Protein AF-A0A1I8GEU4-F1 (afdb_monomer)

Secondary structure (DSSP, 8-state):
---HHHHHHHHHHHHHHHTTSS-TT--TTS-EEEEEEETTEEEEEEEPPGGGTTS-TT--PPPTT--------------------SS-----------------------------------TT-PPP-TT--THHHHHHHHHHHHHHHHHTTSPPSSS---SSPPPPPHHHHHHHHHHHHHHTTT--HHHHHHHHHHHHHH-TT--SEE-HHHHHHHHHHTT----HHHHHHHHHHTB-SSSTT-EEHHHHHHHHHHHHHHHHHHHHHHHHHHHHHHHHHHHHTTS----------

Radius of gyration: 31.84 Å; Cα contacts (8 Å, |Δi|>4): 174; chains: 1; bounding box: 92×86×87 Å

Solvent-accessible surface area (backbone atoms only — not comparable to full-atom values): 19737 Å² total; per-residue (Å²): 143,89,70,81,66,62,60,58,56,54,49,56,54,50,57,55,57,59,66,52,76,83,32,99,81,57,57,101,81,54,74,49,70,42,81,42,74,59,95,89,40,85,42,79,42,79,44,79,61,71,89,64,72,73,65,74,92,82,67,97,67,84,62,96,81,63,96,77,85,92,74,90,78,91,80,84,88,86,91,78,88,79,95,82,83,88,87,82,84,88,82,86,89,75,89,81,87,82,85,88,80,92,80,90,80,90,79,90,84,88,79,88,80,91,79,89,91,81,76,82,87,62,97,75,67,76,75,73,74,90,78,76,67,76,71,64,62,57,58,56,54,53,51,51,54,52,51,52,57,56,55,69,73,51,61,75,94,72,90,56,70,50,82,59,49,49,86,69,52,75,68,56,46,51,52,52,33,52,51,50,27,66,66,44,70,84,63,59,74,67,48,57,53,52,37,49,51,58,51,49,74,69,27,89,81,65,78,49,57,40,49,60,65,58,55,52,49,38,30,55,76,60,71,48,76,62,61,66,69,57,50,50,51,54,45,23,46,37,32,36,90,88,51,62,69,23,22,30,52,61,59,47,52,49,50,54,52,51,26,59,51,56,56,61,57,53,53,55,51,55,50,49,54,52,52,53,52,53,53,51,51,59,66,69,68,69,84,79,81,81,83,90,80,87,87,82,136

InterPro domains:
  IPR040774 Protein of unknown function DUF5580 [PTHR34830] (22-258)
  IPR048316 DUF5580, N-terminal domain [PF17743] (175-257)

Mean predicted aligned error: 19.92 Å

Foldseek 3Di:
DDDPPPVVVVVVVVVLVVQCVPDVPDDPPDFDWDWDQDPNDTDTDGDDDVVPVPPDPPDPDDDPPPPDDPDDDDDDDDDDDDPDDDPPPDDDDDDDDDDDDDDDDDDDDDDDDDDDDDDDPPVDPPDDPPPCPVVVVVVVVVLVVLLVVLLVVFDDPPLFADQAADDDDPVSLVSLLLLLCVLCVPPDLVLLVQLVVQVCVVVPPSPLKDRLVSSVVSCVVSVNDDDPSSSRSLQSNAADPVDPPIGNSVVSSVSSVVSNVPVVVVVVVVVVVVVVVVVVCVVVVPPPDDDPDDDDD

Structure (mmCIF, N/CA/C/O backbone):
data_AF-A0A1I8GEU4-F1
#
_entry.id   AF-A0A1I8GEU4-F1
#
loop_
_atom_site.group_PDB
_atom_site.id
_atom_site.type_symbol
_atom_site.label_atom_id
_atom_site.label_alt_id
_atom_site.label_comp_id
_atom_site.label_asym_id
_atom_site.label_entity_id
_atom_site.label_seq_id
_atom_site.pdbx_PDB_ins_code
_atom_site.Cartn_x
_atom_site.Cartn_y
_atom_site.Cartn_z
_atom_site.occupancy
_atom_site.B_iso_or_equiv
_atom_site.auth_seq_id
_atom_site.auth_comp_id
_atom_site.auth_asym_id
_atom_site.auth_atom_id
_atom_site.pdbx_PDB_model_num
ATOM 1 N N . MET A 1 1 ? 50.873 -30.904 28.179 1.00 49.78 1 MET A N 1
ATOM 2 C CA . MET A 1 1 ? 49.617 -31.513 27.690 1.00 49.78 1 MET A CA 1
ATOM 3 C C . MET A 1 1 ? 48.432 -30.736 28.259 1.00 49.78 1 MET A C 1
ATOM 5 O O . MET A 1 1 ? 47.940 -31.146 29.290 1.00 49.78 1 MET A O 1
ATOM 9 N N . THR A 1 2 ? 47.997 -29.632 27.641 1.00 54.62 2 THR A N 1
ATOM 10 C CA . THR A 1 2 ? 46.692 -28.969 27.897 1.00 54.62 2 THR A CA 1
ATOM 11 C C . THR A 1 2 ? 46.531 -27.804 26.913 1.00 54.62 2 THR A C 1
ATOM 13 O O . THR A 1 2 ? 46.752 -26.664 27.287 1.00 54.62 2 THR A O 1
ATOM 16 N N . ASP A 1 3 ? 46.195 -28.069 25.648 1.00 52.84 3 ASP A N 1
ATOM 17 C CA . ASP A 1 3 ? 45.830 -26.982 24.708 1.00 52.84 3 ASP A CA 1
ATOM 18 C C . ASP A 1 3 ? 44.796 -27.381 23.640 1.00 52.84 3 ASP A C 1
ATOM 20 O O . ASP A 1 3 ? 44.435 -26.594 22.769 1.00 52.84 3 ASP A O 1
ATOM 24 N N . ALA A 1 4 ? 44.226 -28.585 23.730 1.00 51.25 4 ALA A N 1
ATOM 25 C CA . ALA A 1 4 ? 43.216 -29.042 22.775 1.00 51.25 4 ALA A CA 1
ATOM 26 C C . ALA A 1 4 ? 41.808 -28.451 23.025 1.00 51.25 4 ALA A C 1
ATOM 28 O O . ALA A 1 4 ? 40.945 -28.552 22.160 1.00 51.25 4 ALA A O 1
ATOM 29 N N . GLY A 1 5 ? 41.555 -27.830 24.187 1.00 50.69 5 GLY A N 1
ATOM 30 C CA . GLY A 1 5 ? 40.222 -27.333 24.569 1.00 50.69 5 GLY A CA 1
ATOM 31 C C . GLY A 1 5 ? 39.928 -25.867 24.220 1.00 50.69 5 GLY A C 1
ATOM 32 O O . GLY A 1 5 ? 38.762 -25.472 24.158 1.00 50.69 5 GLY A O 1
ATOM 33 N N . SER A 1 6 ? 40.952 -25.035 23.992 1.00 49.88 6 SER A N 1
ATOM 34 C CA . SER A 1 6 ? 40.757 -23.590 23.767 1.00 49.88 6 SER A CA 1
ATOM 35 C C . SER A 1 6 ? 40.317 -23.273 22.329 1.00 49.88 6 SER A C 1
ATOM 37 O O . SER A 1 6 ? 39.502 -22.372 22.105 1.00 49.88 6 SER A O 1
ATOM 39 N N . LEU A 1 7 ? 40.786 -24.069 21.363 1.00 52.19 7 LEU A N 1
ATOM 40 C CA . LEU A 1 7 ? 40.464 -23.950 19.939 1.00 52.19 7 LEU A CA 1
ATOM 41 C C . LEU A 1 7 ? 39.002 -24.298 19.640 1.00 52.19 7 LEU A C 1
ATOM 43 O O . LEU A 1 7 ? 38.332 -23.565 18.913 1.00 52.19 7 LEU A O 1
ATOM 47 N N . THR A 1 8 ? 38.469 -25.351 20.259 1.00 57.44 8 THR A N 1
ATOM 48 C CA . THR A 1 8 ? 37.064 -25.761 20.110 1.00 57.44 8 THR A CA 1
ATOM 49 C C . THR A 1 8 ? 36.124 -24.687 20.647 1.00 57.44 8 THR A C 1
ATOM 51 O O . THR A 1 8 ? 35.147 -24.331 19.994 1.00 57.44 8 THR A O 1
ATOM 54 N N . ARG A 1 9 ? 36.455 -24.077 21.792 1.00 53.59 9 ARG A N 1
ATOM 55 C CA . ARG A 1 9 ? 35.618 -23.032 22.396 1.00 53.59 9 ARG A CA 1
ATOM 56 C C . ARG A 1 9 ? 35.552 -21.760 21.546 1.00 53.59 9 ARG A C 1
ATOM 58 O O . ARG A 1 9 ? 34.478 -21.180 21.420 1.00 53.59 9 ARG A O 1
ATOM 65 N N . ARG A 1 10 ? 36.668 -21.337 20.937 1.00 54.59 10 ARG A N 1
ATOM 66 C CA . ARG A 1 10 ? 36.684 -20.167 20.035 1.00 54.59 10 ARG A CA 1
ATOM 67 C C . ARG A 1 10 ? 35.896 -20.413 18.749 1.00 54.59 10 ARG A C 1
ATOM 69 O O . ARG A 1 10 ? 35.180 -19.515 18.317 1.00 54.59 10 ARG A O 1
ATOM 76 N N . LYS A 1 11 ? 35.971 -21.625 18.192 1.00 55.72 11 LYS A N 1
ATOM 77 C CA . LYS A 1 11 ? 35.228 -22.000 16.981 1.00 55.72 11 LYS A CA 1
ATOM 78 C C . LYS A 1 11 ? 33.712 -22.002 17.216 1.00 55.72 11 LYS A C 1
ATOM 80 O O . LYS A 1 11 ? 32.983 -21.376 16.463 1.00 55.72 11 LYS A O 1
ATOM 85 N N . HIS A 1 12 ? 33.259 -22.553 18.346 1.00 53.44 12 HIS A N 1
ATOM 86 C CA . HIS A 1 12 ? 31.843 -22.516 18.739 1.00 53.44 12 HIS A CA 1
ATOM 87 C C . HIS A 1 12 ? 31.291 -21.089 18.932 1.00 53.44 12 HIS A C 1
ATOM 89 O O . HIS A 1 12 ? 30.123 -20.844 18.644 1.00 53.44 12 HIS A O 1
ATOM 95 N N . ILE A 1 13 ? 32.109 -20.141 19.408 1.00 55.56 13 ILE A N 1
ATOM 96 C CA . ILE A 1 13 ? 31.699 -18.732 19.555 1.00 55.56 13 ILE A CA 1
ATOM 97 C C . ILE A 1 13 ? 31.610 -18.037 18.185 1.00 55.56 13 ILE A C 1
ATOM 99 O O . ILE A 1 13 ? 30.711 -17.226 17.970 1.00 55.56 13 ILE A O 1
ATOM 103 N N . GLN A 1 14 ? 32.511 -18.357 17.251 1.00 57.62 14 GLN A N 1
ATOM 104 C CA . GLN A 1 14 ? 32.451 -17.833 15.883 1.00 57.62 14 GLN A CA 1
ATOM 105 C C . GLN A 1 14 ? 31.247 -18.379 15.107 1.00 57.62 14 GLN A C 1
ATOM 107 O O . GLN A 1 14 ? 30.528 -17.588 14.500 1.00 57.62 14 GLN A O 1
ATOM 112 N N . ASP A 1 15 ? 30.975 -19.683 15.195 1.00 55.66 15 ASP A N 1
ATOM 113 C CA . ASP A 1 15 ? 29.842 -20.314 14.504 1.00 55.66 15 ASP A CA 1
ATOM 114 C C . ASP A 1 15 ? 28.491 -19.816 15.048 1.00 55.66 15 ASP A C 1
ATOM 116 O O . ASP A 1 15 ? 27.562 -19.569 14.279 1.00 55.66 15 ASP A O 1
ATOM 120 N N . ALA A 1 16 ? 28.392 -19.566 16.360 1.00 55.91 16 ALA A N 1
ATOM 121 C CA . ALA A 1 16 ? 27.206 -18.949 16.955 1.00 55.91 16 ALA A CA 1
ATOM 122 C C . ALA A 1 16 ? 26.973 -17.519 16.432 1.00 55.91 16 ALA A C 1
ATOM 124 O O . ALA A 1 16 ? 25.841 -17.160 16.124 1.00 55.91 16 ALA A O 1
ATOM 125 N N . ASN A 1 17 ? 28.032 -16.719 16.267 1.00 53.00 17 ASN A N 1
ATOM 126 C CA . ASN A 1 17 ? 27.925 -15.348 15.753 1.00 53.00 17 ASN A CA 1
ATOM 127 C C . ASN A 1 17 ? 27.614 -15.274 14.248 1.00 53.00 17 ASN A C 1
ATOM 129 O O . ASN A 1 17 ? 26.991 -14.307 13.809 1.00 53.00 17 ASN A O 1
ATOM 133 N N . LEU A 1 18 ? 28.009 -16.276 13.455 1.00 51.78 18 LEU A N 1
ATOM 134 C CA . LEU A 1 18 ? 27.658 -16.373 12.031 1.00 51.78 18 LEU A CA 1
ATOM 135 C C . LEU A 1 18 ? 26.159 -16.649 11.827 1.00 51.78 18 LEU A C 1
ATOM 137 O O . LEU A 1 18 ? 25.540 -16.030 10.967 1.00 51.78 18 LEU A O 1
ATOM 141 N N . LEU A 1 19 ? 25.554 -17.473 12.686 1.00 51.88 19 LEU A N 1
ATOM 142 C CA . LEU A 1 19 ? 24.116 -17.779 12.678 1.00 51.88 19 LEU A CA 1
ATOM 143 C C . LEU A 1 19 ? 23.207 -16.595 13.072 1.00 51.88 19 LEU A C 1
ATOM 145 O O . LEU A 1 19 ? 21.999 -16.656 12.849 1.00 51.88 19 LEU A O 1
ATOM 149 N N . HIS A 1 20 ? 23.763 -15.521 13.643 1.00 51.16 20 HIS A N 1
ATOM 150 C CA . HIS A 1 20 ? 23.015 -14.320 14.035 1.00 51.16 20 HIS A CA 1
ATOM 151 C C . HIS A 1 20 ? 22.884 -13.271 12.922 1.00 51.16 20 HIS A C 1
ATOM 153 O O . HIS A 1 20 ? 22.058 -12.370 13.047 1.00 51.16 20 HIS A O 1
ATOM 159 N N . LYS A 1 21 ? 23.659 -13.363 11.831 1.00 51.22 21 LYS A N 1
ATOM 160 C CA . LYS A 1 21 ? 23.576 -12.384 10.732 1.00 51.22 21 LYS A CA 1
ATOM 161 C C . LYS A 1 21 ? 22.347 -12.559 9.837 1.00 51.22 21 LYS A C 1
ATOM 163 O O . LYS A 1 21 ? 21.931 -11.586 9.222 1.00 51.22 21 LYS A O 1
ATOM 168 N N . GLU A 1 22 ? 21.769 -13.758 9.780 1.00 50.97 22 GLU A N 1
ATOM 169 C CA . GLU A 1 22 ? 20.671 -14.084 8.853 1.00 50.97 22 GLU A CA 1
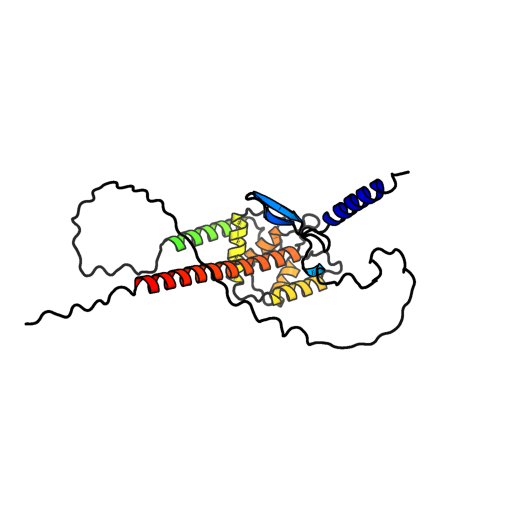ATOM 170 C C . GLU A 1 22 ? 19.287 -14.168 9.519 1.00 50.97 22 GLU A C 1
ATOM 172 O O . GLU A 1 22 ? 18.286 -14.276 8.819 1.00 50.97 22 GLU A O 1
ATOM 177 N N . SER A 1 23 ? 19.192 -14.074 10.852 1.00 51.72 23 SER A N 1
ATOM 178 C CA . SER A 1 23 ? 17.899 -14.044 11.551 1.00 51.72 23 SER A CA 1
ATOM 179 C C . SER A 1 23 ? 17.784 -12.820 12.465 1.00 51.72 23 SER A C 1
ATOM 181 O O . SER A 1 23 ? 18.314 -12.845 13.582 1.00 51.72 23 SER A O 1
ATOM 183 N N . PRO A 1 24 ? 17.058 -11.763 12.053 1.00 57.38 24 PRO A N 1
ATOM 184 C CA . PRO A 1 24 ? 16.840 -10.578 12.886 1.00 57.38 24 PRO A CA 1
ATOM 185 C C . PRO A 1 24 ? 16.015 -10.864 14.153 1.00 57.38 24 PRO A C 1
ATOM 187 O O . PRO A 1 24 ? 15.999 -10.041 15.065 1.00 57.38 24 PRO A O 1
ATOM 190 N N . TYR A 1 25 ? 15.371 -12.033 14.244 1.00 54.72 25 TYR A N 1
ATOM 191 C CA . TYR A 1 25 ? 14.527 -12.432 15.377 1.00 54.72 25 TYR A CA 1
ATOM 192 C C . TYR A 1 25 ? 15.117 -13.568 16.222 1.00 54.72 25 TYR A C 1
ATOM 194 O O . TYR A 1 25 ? 14.434 -14.133 17.075 1.00 54.72 25 TYR A O 1
ATOM 202 N N . GLY A 1 26 ? 16.396 -13.896 16.019 1.00 56.94 26 GLY A N 1
ATOM 203 C CA . GLY A 1 26 ? 17.021 -15.044 16.664 1.00 56.94 26 GLY A CA 1
ATOM 204 C C . GLY A 1 26 ? 16.590 -16.370 16.032 1.00 56.94 26 GLY A C 1
ATOM 205 O O . GLY A 1 26 ? 15.671 -16.463 15.223 1.00 56.94 26 GLY A O 1
ATOM 206 N N . ASN A 1 27 ? 17.325 -17.422 16.343 1.00 63.47 27 ASN A N 1
ATOM 207 C CA . ASN A 1 27 ? 17.045 -18.794 15.935 1.00 63.47 27 ASN A CA 1
ATOM 208 C C . ASN A 1 27 ? 16.722 -19.646 17.172 1.00 63.47 27 ASN A C 1
ATOM 210 O O . ASN A 1 27 ? 16.842 -19.178 18.303 1.00 63.47 27 ASN A O 1
ATOM 214 N N . PHE A 1 28 ? 16.382 -20.922 16.972 1.00 57.00 28 PHE A N 1
ATOM 215 C CA . PHE A 1 28 ? 16.105 -21.886 18.052 1.00 57.00 28 PHE A CA 1
ATOM 216 C C . PHE A 1 28 ? 17.231 -22.035 19.097 1.00 57.00 28 PHE A C 1
ATOM 218 O O . PHE A 1 28 ? 17.007 -22.607 20.159 1.00 57.00 28 PHE A O 1
ATOM 225 N N . TYR A 1 29 ? 18.432 -21.524 18.810 1.00 60.44 29 TYR A N 1
ATOM 226 C CA . TYR A 1 29 ? 19.606 -21.579 19.683 1.00 60.44 29 TYR A CA 1
ATOM 227 C C . TYR A 1 29 ? 19.957 -20.225 20.315 1.00 60.44 29 TYR A C 1
ATOM 229 O O . TYR A 1 29 ? 20.934 -20.125 21.063 1.00 60.44 29 TYR A O 1
ATOM 237 N N . SER A 1 30 ? 19.180 -19.180 20.022 1.00 61.41 30 SER A N 1
ATOM 238 C CA . SER A 1 30 ? 19.410 -17.845 20.555 1.00 61.41 30 SER A CA 1
ATOM 239 C C . SER A 1 30 ? 19.045 -17.819 22.040 1.00 61.41 30 SER A C 1
ATOM 241 O O . SER A 1 30 ? 17.924 -18.173 22.406 1.00 61.41 30 SER A O 1
ATOM 243 N N . PRO A 1 31 ? 19.981 -17.443 22.927 1.00 67.75 31 PRO A N 1
ATOM 244 C CA . PRO A 1 31 ? 19.705 -17.420 24.352 1.00 67.75 31 PRO A CA 1
ATOM 245 C C . PRO A 1 31 ? 18.618 -16.400 24.679 1.00 67.75 31 PRO A C 1
ATOM 247 O O . PRO A 1 31 ? 18.727 -15.232 24.311 1.00 67.75 31 PRO A O 1
ATOM 250 N N . VAL A 1 32 ? 17.602 -16.828 25.427 1.00 73.31 32 VAL A N 1
ATOM 251 C CA . VAL A 1 32 ? 16.575 -15.920 25.936 1.00 73.31 32 VAL A CA 1
ATOM 252 C C . VAL A 1 32 ? 17.187 -15.123 27.088 1.00 73.31 32 VAL A C 1
ATOM 254 O O . VAL A 1 32 ? 17.475 -15.656 28.162 1.00 73.31 32 VAL A O 1
ATOM 257 N N . ILE A 1 33 ? 17.434 -13.837 26.852 1.00 78.50 33 ILE A N 1
ATOM 258 C CA . ILE A 1 33 ? 17.931 -12.914 27.871 1.00 78.50 33 ILE A CA 1
ATOM 259 C C . ILE A 1 33 ? 16.717 -12.272 28.539 1.00 78.50 33 ILE A C 1
ATOM 261 O O . ILE A 1 33 ? 15.946 -11.579 27.878 1.00 78.50 33 ILE A O 1
ATOM 265 N N . ARG A 1 34 ? 16.542 -12.490 29.847 1.00 79.19 34 ARG A N 1
ATOM 266 C CA . ARG A 1 34 ? 15.471 -11.846 30.620 1.00 79.19 34 ARG A CA 1
ATOM 267 C C . ARG A 1 34 ? 16.046 -10.948 31.715 1.00 79.19 34 ARG A C 1
ATOM 269 O O . ARG A 1 34 ? 16.997 -11.351 32.391 1.00 79.19 34 ARG A O 1
ATOM 276 N N . PRO A 1 35 ? 15.489 -9.744 31.919 1.00 86.44 35 PRO A N 1
ATOM 277 C CA . PRO A 1 35 ? 15.861 -8.915 33.053 1.00 86.44 35 PRO A CA 1
ATOM 278 C C . PRO A 1 35 ? 15.344 -9.552 34.352 1.00 86.44 35 PRO A C 1
ATOM 280 O O . PRO A 1 35 ? 14.180 -9.938 34.453 1.00 86.44 35 PRO A O 1
ATOM 283 N N . LYS A 1 36 ? 16.215 -9.671 35.356 1.00 87.62 36 LYS A N 1
ATOM 284 C CA . LYS A 1 36 ? 15.895 -10.155 36.704 1.00 87.62 36 LYS A CA 1
ATOM 285 C C . LYS A 1 36 ? 16.533 -9.258 37.754 1.00 87.62 36 LYS A C 1
ATOM 287 O O . LYS A 1 36 ? 17.616 -8.720 37.545 1.00 87.62 36 LYS A O 1
ATOM 292 N N . ILE A 1 37 ? 15.877 -9.122 38.902 1.00 88.19 37 ILE A N 1
ATOM 293 C CA . ILE A 1 37 ? 16.438 -8.409 40.050 1.00 88.19 37 ILE A CA 1
ATOM 294 C C . ILE A 1 37 ? 17.169 -9.424 40.925 1.00 88.19 37 ILE A C 1
ATOM 296 O O . ILE A 1 37 ? 16.552 -10.344 41.458 1.00 88.19 37 ILE A O 1
ATOM 300 N N . VAL A 1 38 ? 18.482 -9.262 41.077 1.00 85.00 38 VAL A N 1
ATOM 301 C CA . VAL A 1 38 ? 19.303 -10.092 41.969 1.00 85.00 38 VAL A CA 1
ATOM 302 C C . VAL A 1 38 ? 20.027 -9.165 42.934 1.00 85.00 38 VAL A C 1
ATOM 304 O O . VAL A 1 38 ? 20.745 -8.261 42.515 1.00 85.00 38 VAL A O 1
ATOM 307 N N . GLY A 1 39 ? 19.781 -9.342 44.235 1.00 86.62 39 GLY A N 1
ATOM 308 C CA . GLY A 1 39 ? 20.357 -8.482 45.276 1.00 86.62 39 GLY A CA 1
ATOM 309 C C . GLY A 1 39 ? 19.964 -7.002 45.156 1.00 86.62 39 GLY A C 1
ATOM 310 O O . GLY A 1 39 ? 20.778 -6.133 45.447 1.00 86.62 39 GLY A O 1
ATOM 311 N N . GLY A 1 40 ? 18.753 -6.702 44.669 1.00 88.31 40 GLY A N 1
ATOM 312 C CA . GLY A 1 40 ? 18.256 -5.326 44.517 1.00 88.31 40 GLY A CA 1
ATOM 313 C C . GLY A 1 40 ? 18.755 -4.577 43.274 1.00 88.31 40 GLY A C 1
ATOM 314 O O . GLY A 1 40 ? 18.435 -3.405 43.109 1.00 88.31 40 GLY A O 1
ATOM 315 N N . ARG A 1 41 ? 19.509 -5.228 42.376 1.00 68.25 41 ARG A N 1
ATOM 316 C CA . ARG A 1 41 ? 19.945 -4.644 41.096 1.00 68.25 41 ARG A CA 1
ATOM 317 C C . ARG A 1 41 ? 19.345 -5.394 39.911 1.00 68.25 41 ARG A C 1
ATOM 319 O O . ARG A 1 41 ? 19.277 -6.622 39.926 1.00 68.25 41 ARG A O 1
ATOM 326 N N . LEU A 1 42 ? 18.936 -4.648 38.884 1.00 83.12 42 LEU A N 1
ATOM 327 C CA . LEU A 1 42 ? 18.460 -5.203 37.618 1.00 83.12 42 LEU A CA 1
ATOM 328 C C . LEU A 1 42 ? 19.651 -5.742 36.817 1.00 83.12 42 LEU A C 1
ATOM 330 O O . LEU A 1 42 ? 20.543 -4.986 36.437 1.00 83.12 42 LEU A O 1
ATOM 334 N N . ILE A 1 43 ? 19.662 -7.044 36.554 1.00 84.62 43 ILE A N 1
ATOM 335 C CA . ILE A 1 43 ? 20.669 -7.711 35.731 1.00 84.62 43 ILE A CA 1
ATOM 336 C C . ILE A 1 43 ? 19.999 -8.547 34.641 1.00 84.62 43 ILE A C 1
ATOM 338 O O . ILE A 1 43 ? 18.941 -9.140 34.840 1.00 84.62 43 ILE A O 1
ATOM 342 N N . HIS A 1 44 ? 20.624 -8.600 33.470 1.00 84.19 44 HIS A N 1
ATOM 343 C CA . HIS A 1 44 ? 20.164 -9.420 32.355 1.00 84.19 44 HIS A CA 1
ATOM 344 C C . HIS A 1 44 ? 20.731 -10.832 32.511 1.00 84.19 44 HIS A C 1
ATOM 346 O O . HIS A 1 44 ? 21.941 -11.032 32.414 1.00 84.19 44 HIS A O 1
ATOM 352 N N . VAL A 1 45 ? 19.865 -11.806 32.790 1.00 83.19 45 VAL A N 1
ATOM 353 C CA . VAL A 1 45 ? 20.262 -13.200 33.016 1.00 83.19 45 VAL A CA 1
ATOM 354 C C . VAL A 1 45 ? 19.906 -14.022 31.784 1.00 83.19 45 VAL A C 1
ATOM 356 O O . VAL A 1 45 ? 18.796 -13.934 31.257 1.00 83.19 45 VAL A O 1
ATOM 359 N N . ARG A 1 46 ? 20.863 -14.830 31.322 1.00 80.81 46 ARG A N 1
ATOM 360 C CA . ARG A 1 46 ? 20.636 -15.842 30.289 1.00 80.81 46 ARG A CA 1
ATOM 361 C C . ARG A 1 46 ? 19.839 -16.985 30.909 1.00 80.81 46 ARG A C 1
ATOM 363 O O . ARG A 1 46 ? 20.377 -17.716 31.738 1.00 80.81 46 ARG A O 1
ATOM 370 N N . GLU A 1 47 ? 18.579 -17.129 30.520 1.00 78.12 47 GLU A N 1
ATOM 371 C CA . GLU A 1 47 ? 17.765 -18.276 30.914 1.00 78.12 47 GLU A CA 1
ATOM 372 C C . GLU A 1 47 ? 17.819 -19.361 29.840 1.00 78.12 47 GLU A C 1
ATOM 374 O O . GLU A 1 47 ? 17.869 -19.084 28.641 1.00 78.12 47 GLU A O 1
ATOM 379 N N . GLU A 1 48 ? 17.822 -20.616 30.283 1.00 69.38 48 GLU A N 1
ATOM 380 C CA . GLU A 1 48 ? 17.526 -21.742 29.405 1.00 69.38 48 GLU A CA 1
ATOM 381 C C . GLU A 1 48 ? 16.031 -21.710 29.090 1.00 69.38 48 GLU A C 1
ATOM 383 O O . GLU A 1 48 ? 15.204 -21.584 29.998 1.00 69.38 48 GLU A O 1
ATOM 388 N N . ASP A 1 49 ? 15.687 -21.793 27.808 1.00 64.31 49 ASP A N 1
ATOM 389 C CA . ASP A 1 49 ? 14.299 -21.748 27.372 1.00 64.31 49 ASP A CA 1
ATOM 390 C C . ASP A 1 49 ? 13.527 -22.936 27.994 1.00 64.31 49 ASP A C 1
ATOM 392 O O . ASP A 1 49 ? 13.934 -24.096 27.837 1.00 64.31 49 ASP A O 1
ATOM 396 N N . PRO A 1 50 ? 12.442 -22.678 28.754 1.00 64.19 50 PRO A N 1
ATOM 397 C CA . PRO A 1 50 ? 11.685 -23.716 29.449 1.00 64.19 50 PRO A CA 1
ATOM 398 C C . PRO A 1 50 ? 11.126 -24.792 28.512 1.00 64.19 50 PRO A C 1
ATOM 400 O O . PRO A 1 50 ? 10.870 -25.900 28.985 1.00 64.19 50 PRO A O 1
ATOM 403 N N . ALA A 1 51 ? 11.001 -24.516 27.207 1.00 61.41 51 ALA A N 1
ATOM 404 C CA . ALA A 1 51 ? 10.635 -25.513 26.201 1.00 61.41 51 ALA A CA 1
ATOM 405 C C . ALA A 1 51 ? 11.589 -26.727 26.168 1.00 61.41 51 ALA A C 1
ATOM 407 O O . ALA A 1 51 ? 11.174 -27.825 25.802 1.00 61.41 51 ALA A O 1
ATOM 408 N N . TYR A 1 52 ? 12.839 -26.565 26.618 1.00 58.50 52 TYR A N 1
ATOM 409 C CA . TYR A 1 52 ? 13.847 -27.631 26.646 1.00 58.50 52 TYR A CA 1
ATOM 410 C C . TYR A 1 52 ? 14.065 -28.242 28.036 1.00 58.50 52 TYR A C 1
ATOM 412 O O . TYR A 1 52 ? 14.800 -29.221 28.170 1.00 58.50 52 TYR A O 1
ATOM 420 N N . ARG A 1 53 ? 13.407 -27.732 29.088 1.00 55.25 53 ARG A N 1
ATOM 421 C CA . ARG A 1 53 ? 13.524 -28.308 30.442 1.00 55.25 53 ARG A CA 1
ATOM 422 C C . ARG A 1 53 ? 12.778 -29.633 30.612 1.00 55.25 53 ARG A C 1
ATOM 424 O O . ARG A 1 53 ? 13.007 -30.324 31.601 1.00 55.25 53 ARG A O 1
ATOM 431 N N . THR A 1 54 ? 11.906 -30.005 29.676 1.00 48.78 54 THR A N 1
ATOM 432 C CA . THR A 1 54 ? 11.073 -31.212 29.789 1.00 48.78 54 THR A CA 1
ATOM 433 C C . THR A 1 54 ? 11.659 -32.470 29.151 1.00 48.78 54 THR A C 1
ATOM 435 O O . THR A 1 54 ? 11.073 -33.538 29.326 1.00 48.78 54 THR A O 1
ATOM 438 N N . SER A 1 55 ? 12.818 -32.429 28.480 1.00 46.44 55 SER A N 1
ATOM 439 C CA . SER A 1 55 ? 13.486 -33.682 28.105 1.00 46.44 55 SER A CA 1
ATOM 440 C C . SER A 1 55 ? 14.261 -34.226 29.307 1.00 46.44 55 SER A C 1
ATOM 442 O O . SER A 1 55 ? 15.360 -33.759 29.617 1.00 46.44 55 SER A O 1
ATOM 444 N N . ARG A 1 56 ? 13.675 -35.207 30.006 1.00 43.28 56 ARG A N 1
ATOM 445 C CA . ARG A 1 56 ? 14.386 -36.047 30.982 1.00 43.28 56 ARG A CA 1
ATOM 446 C C . ARG A 1 56 ? 15.731 -36.479 30.385 1.00 43.28 56 ARG A C 1
ATOM 448 O O . ARG A 1 56 ? 15.762 -37.063 29.306 1.00 43.28 56 ARG A O 1
ATOM 455 N N . ARG A 1 57 ? 16.819 -36.189 31.100 1.00 48.09 57 ARG A N 1
ATOM 456 C CA . ARG A 1 57 ? 18.227 -36.382 30.705 1.00 48.09 57 ARG A CA 1
ATOM 457 C C . ARG A 1 57 ? 18.678 -37.843 30.519 1.00 48.09 57 ARG A C 1
ATOM 459 O O . ARG A 1 57 ? 19.870 -38.069 30.358 1.00 48.09 57 ARG A O 1
ATOM 466 N N . ASP A 1 58 ? 17.766 -38.810 30.466 1.00 48.06 58 ASP A N 1
ATOM 467 C CA . ASP A 1 58 ? 18.113 -40.237 30.553 1.00 48.06 58 ASP A CA 1
ATOM 468 C C . ASP A 1 58 ? 17.863 -41.032 29.260 1.00 48.06 58 ASP A C 1
ATOM 470 O O . ASP A 1 58 ? 17.870 -42.260 29.278 1.00 48.06 58 ASP A O 1
ATOM 474 N N . LEU A 1 59 ? 17.655 -40.366 28.119 1.00 50.38 59 LEU A N 1
ATOM 475 C CA . LEU A 1 59 ? 17.548 -41.046 26.824 1.00 50.38 59 LEU A CA 1
ATOM 476 C C . LEU A 1 59 ? 18.822 -40.827 25.989 1.00 50.38 59 LEU A C 1
ATOM 478 O O . LEU A 1 59 ? 19.115 -39.684 25.628 1.00 50.38 59 LEU A O 1
ATOM 482 N N . PRO A 1 60 ? 19.571 -41.893 25.640 1.00 48.44 60 PRO A N 1
ATOM 483 C CA . PRO A 1 60 ? 20.722 -41.813 24.749 1.00 48.44 60 PRO A CA 1
ATOM 484 C C . PRO A 1 60 ? 20.229 -41.653 23.304 1.00 48.44 60 PRO A C 1
ATOM 486 O O . PRO A 1 60 ? 20.164 -42.607 22.534 1.00 48.44 60 PRO A O 1
ATOM 489 N N . GLY A 1 61 ? 19.819 -40.438 22.945 1.00 52.78 61 GLY A N 1
ATOM 490 C CA . GLY A 1 61 ? 19.524 -40.054 21.566 1.00 52.78 61 GLY A CA 1
ATOM 491 C C . GLY A 1 61 ? 20.779 -39.509 20.873 1.00 52.78 61 GLY A C 1
ATOM 492 O O . GLY A 1 61 ? 21.543 -38.775 21.506 1.00 52.78 61 GLY A O 1
ATOM 493 N N . PRO A 1 62 ? 21.028 -39.838 19.592 1.00 47.03 62 PRO A N 1
ATOM 494 C CA . PRO A 1 62 ? 22.189 -39.331 18.872 1.00 47.03 62 PRO A CA 1
ATOM 495 C C . PRO A 1 62 ? 22.110 -37.805 18.740 1.00 47.03 62 PRO A C 1
ATOM 497 O O . PRO A 1 62 ? 21.110 -37.246 18.295 1.00 47.03 62 PRO A O 1
ATOM 500 N N . HIS A 1 63 ? 23.188 -37.129 19.137 1.00 49.88 63 HIS A N 1
ATOM 501 C CA . HIS A 1 63 ? 23.321 -35.678 19.052 1.00 49.88 63 HIS A CA 1
ATOM 502 C C . HIS A 1 63 ? 23.190 -35.238 17.576 1.00 49.88 63 HIS A C 1
ATOM 504 O O . HIS A 1 63 ? 23.884 -35.808 16.723 1.00 49.88 63 HIS A O 1
ATOM 510 N N . PRO A 1 64 ? 22.391 -34.204 17.246 1.00 51.12 64 PRO A N 1
ATOM 511 C CA . PRO A 1 64 ? 22.140 -33.769 15.862 1.00 51.12 64 PRO A CA 1
ATOM 512 C C . PRO A 1 64 ? 23.360 -33.155 15.143 1.00 51.12 64 PRO A C 1
ATOM 514 O O . PRO A 1 64 ? 23.239 -32.660 14.031 1.00 51.12 64 PRO A O 1
ATOM 517 N N . LEU A 1 65 ? 24.549 -33.206 15.753 1.00 50.91 65 LEU A N 1
ATOM 518 C CA . LEU A 1 65 ? 25.819 -32.757 15.169 1.00 50.91 65 LEU A CA 1
ATOM 519 C C . LEU A 1 65 ? 26.764 -33.920 14.830 1.00 50.91 65 LEU A C 1
ATOM 521 O O . LEU A 1 65 ? 27.945 -33.700 14.581 1.00 50.91 65 LEU A O 1
ATOM 525 N N . SER A 1 66 ? 26.267 -35.158 14.822 1.00 46.31 66 SER A N 1
ATOM 526 C CA . SER A 1 66 ? 27.051 -36.326 14.412 1.00 46.31 66 SER A CA 1
ATOM 527 C C . SER A 1 66 ? 27.227 -36.312 12.882 1.00 46.31 66 SER A C 1
ATOM 529 O O . SER A 1 66 ? 26.236 -36.465 12.164 1.00 46.31 66 SER A O 1
ATOM 531 N N . PRO A 1 67 ? 28.447 -36.150 12.335 1.00 44.38 67 PRO A N 1
ATOM 532 C CA . PRO A 1 67 ? 28.669 -36.090 10.895 1.00 44.38 67 PRO A CA 1
ATOM 533 C C . PRO A 1 67 ? 28.687 -37.510 10.323 1.00 44.38 67 PRO A C 1
ATOM 535 O O . PRO A 1 67 ? 29.737 -38.070 10.020 1.00 44.38 67 PRO A O 1
ATOM 538 N N . ARG A 1 68 ? 27.519 -38.146 10.221 1.00 47.72 68 ARG A N 1
ATOM 539 C CA . ARG A 1 68 ? 27.367 -39.417 9.506 1.00 47.72 68 ARG A CA 1
ATOM 540 C C . ARG A 1 68 ? 25.894 -39.677 9.231 1.00 47.72 68 ARG A C 1
ATOM 542 O O . ARG A 1 68 ? 25.171 -40.038 10.149 1.00 47.72 68 ARG A O 1
ATOM 549 N N . SER A 1 69 ? 25.482 -39.469 7.978 1.00 41.47 69 SER A N 1
ATOM 550 C CA . SER A 1 69 ? 24.505 -40.276 7.211 1.00 41.47 69 SER A CA 1
ATOM 551 C C . SER A 1 69 ? 24.092 -39.519 5.944 1.00 41.47 69 SER A C 1
ATOM 553 O O . SER A 1 69 ? 22.949 -39.112 5.775 1.00 41.47 69 SER A O 1
ATOM 555 N N . ARG A 1 70 ? 25.048 -39.304 5.032 1.00 44.81 70 ARG A N 1
ATOM 556 C CA . ARG A 1 70 ? 24.752 -38.999 3.628 1.00 44.81 70 ARG A CA 1
ATOM 557 C C . ARG A 1 70 ? 24.973 -40.285 2.849 1.00 44.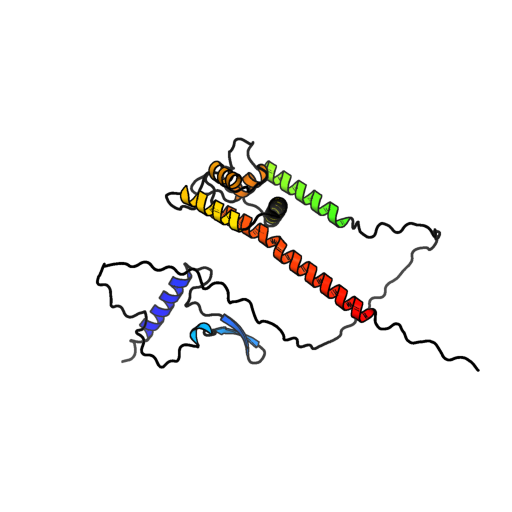81 70 ARG A C 1
ATOM 559 O O . ARG A 1 70 ? 26.089 -40.554 2.425 1.00 44.81 70 ARG A O 1
ATOM 566 N N . THR A 1 71 ? 23.939 -41.108 2.733 1.00 44.97 71 THR A N 1
ATOM 567 C CA . THR A 1 71 ? 23.836 -42.171 1.723 1.00 44.97 71 THR A CA 1
ATOM 568 C C . THR A 1 71 ? 22.382 -42.635 1.630 1.00 44.97 71 THR A C 1
ATOM 570 O O . THR A 1 71 ? 21.855 -43.219 2.563 1.00 44.97 71 THR A O 1
ATOM 573 N N . GLN A 1 72 ? 21.771 -42.300 0.489 1.00 45.34 72 GLN A N 1
ATOM 574 C CA . GLN A 1 72 ? 20.763 -43.047 -0.275 1.00 45.34 72 GLN A CA 1
ATOM 575 C C . GLN A 1 72 ? 19.599 -43.735 0.467 1.00 45.34 72 GLN A C 1
ATOM 577 O O . GLN A 1 72 ? 19.797 -44.725 1.159 1.00 45.34 72 GLN A O 1
ATOM 582 N N . ARG A 1 73 ? 18.362 -43.390 0.089 1.00 37.00 73 ARG A N 1
ATOM 583 C CA . ARG A 1 73 ? 17.598 -44.143 -0.930 1.00 37.00 73 ARG A CA 1
ATOM 584 C C . ARG A 1 73 ? 16.219 -43.518 -1.174 1.00 37.00 73 ARG A C 1
ATOM 586 O O . ARG A 1 73 ? 15.509 -43.184 -0.232 1.00 37.00 73 ARG A O 1
ATOM 593 N N . LEU A 1 74 ? 15.885 -43.384 -2.459 1.00 49.16 74 LEU A N 1
ATOM 594 C CA . LEU A 1 74 ? 14.516 -43.392 -2.973 1.00 49.16 74 LEU A CA 1
ATOM 595 C C . LEU A 1 74 ? 13.837 -44.702 -2.541 1.00 49.16 74 LEU A C 1
ATOM 597 O O . LEU A 1 74 ? 14.476 -45.746 -2.642 1.00 49.16 74 LEU A O 1
ATOM 601 N N . ASP A 1 75 ? 12.586 -44.636 -2.081 1.00 42.47 75 ASP A N 1
ATOM 602 C CA . ASP A 1 75 ? 11.451 -45.351 -2.693 1.00 42.47 75 ASP A CA 1
ATOM 603 C C . ASP A 1 75 ? 10.149 -45.206 -1.869 1.00 42.47 75 ASP A C 1
ATOM 605 O O . ASP A 1 75 ? 10.126 -45.379 -0.654 1.00 42.47 75 ASP A O 1
ATOM 609 N N . SER A 1 76 ? 9.053 -44.967 -2.602 1.00 47.62 76 SER A N 1
ATOM 610 C CA . SER A 1 76 ? 7.642 -45.341 -2.345 1.00 47.62 76 SER A CA 1
ATOM 611 C C . SER A 1 76 ? 6.814 -44.764 -1.161 1.00 47.62 76 SER A C 1
ATOM 613 O O . SER A 1 76 ? 7.018 -45.084 0.003 1.00 47.62 76 SER A O 1
ATOM 615 N N . LEU A 1 77 ? 5.789 -43.992 -1.572 1.00 43.84 77 LEU A N 1
ATOM 616 C CA . LEU A 1 77 ? 4.455 -43.602 -1.030 1.00 43.84 77 LEU A CA 1
ATOM 617 C C . LEU A 1 77 ? 3.803 -44.485 0.079 1.00 43.84 77 LEU A C 1
ATOM 619 O O . LEU A 1 77 ? 4.061 -45.687 0.106 1.00 43.84 77 LEU A O 1
ATOM 623 N N . PRO A 1 78 ? 2.889 -43.951 0.943 1.00 47.53 78 PRO A N 1
ATOM 624 C CA . PRO A 1 78 ? 1.465 -43.731 0.582 1.00 47.53 78 PRO A CA 1
ATOM 625 C C . PRO A 1 78 ? 0.800 -42.448 1.159 1.00 47.53 78 PRO A C 1
ATOM 627 O O . PRO A 1 78 ? 1.382 -41.768 2.006 1.00 47.53 78 PRO A O 1
ATOM 630 N N . PRO A 1 79 ? -0.427 -42.094 0.707 1.00 57.16 79 PRO A N 1
ATOM 631 C CA . PRO A 1 79 ? -1.127 -40.872 1.099 1.00 57.16 79 PRO A CA 1
ATOM 632 C C . PRO A 1 79 ? -2.029 -41.109 2.315 1.00 57.16 79 PRO A C 1
ATOM 634 O O . PRO A 1 79 ? -2.835 -42.035 2.313 1.00 57.16 79 PRO A O 1
ATOM 637 N N . HIS A 1 80 ? -1.972 -40.233 3.322 1.00 40.69 80 HIS A N 1
ATOM 638 C CA . HIS A 1 80 ? -3.012 -40.177 4.348 1.00 40.69 80 HIS A CA 1
ATOM 639 C C . HIS A 1 80 ? -3.340 -38.743 4.768 1.00 40.69 80 HIS A C 1
ATOM 641 O O . HIS A 1 80 ? -2.490 -37.960 5.185 1.00 40.69 80 HIS A O 1
ATOM 647 N N . SER A 1 81 ? -4.634 -38.458 4.636 1.00 46.47 81 SER A N 1
ATOM 648 C CA . SER A 1 81 ? -5.406 -37.373 5.228 1.00 46.47 81 SER A CA 1
ATOM 649 C C . SER A 1 81 ? -5.069 -37.120 6.693 1.00 46.47 81 SER A C 1
ATOM 651 O O . SER A 1 81 ? -4.906 -38.092 7.422 1.00 46.47 81 SER A O 1
ATOM 653 N N . ASN A 1 82 ? -5.122 -35.858 7.137 1.00 40.41 82 ASN A N 1
ATOM 654 C CA . ASN A 1 82 ? -5.624 -35.491 8.469 1.00 40.41 82 ASN A CA 1
ATOM 655 C C . ASN A 1 82 ? -5.945 -33.987 8.558 1.00 40.41 82 ASN A C 1
ATOM 657 O O . ASN A 1 82 ? -5.163 -33.182 9.057 1.00 40.41 82 ASN A O 1
ATOM 661 N N . ASN A 1 83 ? -7.160 -33.633 8.135 1.00 46.88 83 ASN A N 1
ATOM 662 C CA . ASN A 1 83 ? -7.933 -32.573 8.779 1.00 46.88 83 ASN A CA 1
ATOM 663 C C . ASN A 1 83 ? -8.399 -33.119 10.137 1.00 46.88 83 ASN A C 1
ATOM 665 O O . ASN A 1 83 ? -9.310 -33.939 10.120 1.00 46.88 83 ASN A O 1
ATOM 669 N N . ALA A 1 84 ? -7.784 -32.724 11.265 1.00 45.94 8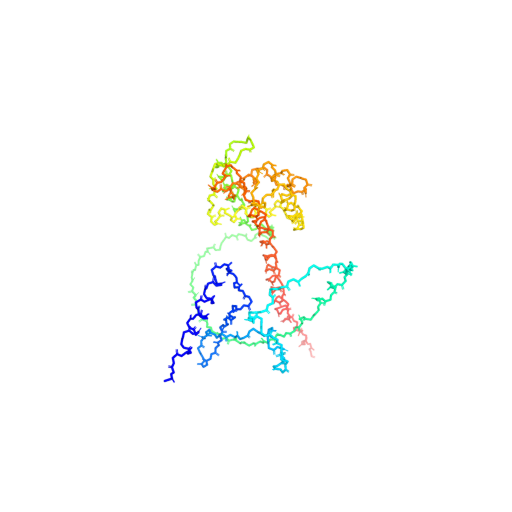4 ALA A N 1
ATOM 670 C CA . ALA A 1 84 ? -8.391 -32.749 12.618 1.00 45.94 84 ALA A CA 1
ATOM 671 C C . ALA A 1 84 ? -7.379 -32.495 13.765 1.00 45.94 84 ALA A C 1
ATOM 673 O O . ALA A 1 84 ? -7.204 -33.368 14.609 1.00 45.94 84 ALA A O 1
ATOM 674 N N . VAL A 1 85 ? -6.727 -31.325 13.879 1.00 43.62 85 VAL A N 1
ATOM 675 C CA . VAL A 1 85 ? -6.028 -30.975 15.152 1.00 43.62 85 VAL A CA 1
ATOM 676 C C . VAL A 1 85 ? -6.076 -29.481 15.537 1.00 43.62 85 VAL A C 1
ATOM 678 O O . VAL A 1 85 ? -5.355 -29.059 16.431 1.00 43.62 85 VAL A O 1
ATOM 681 N N . GLU A 1 86 ? -6.955 -28.648 14.966 1.00 38.69 86 GLU A N 1
ATOM 682 C CA . GLU A 1 86 ? -6.987 -27.203 15.310 1.00 38.69 86 GLU A CA 1
ATOM 683 C C . GLU A 1 86 ? -8.143 -26.744 16.220 1.00 38.69 86 GLU A C 1
ATOM 685 O O . GLU A 1 86 ? -8.339 -25.553 16.439 1.00 38.69 86 GLU A O 1
ATOM 690 N N . ALA A 1 87 ? -8.871 -27.669 16.855 1.00 42.53 87 ALA A N 1
ATOM 691 C CA . ALA A 1 87 ? -10.062 -27.335 17.650 1.00 42.53 87 ALA A CA 1
ATOM 692 C C . ALA A 1 87 ? -9.891 -27.330 19.190 1.00 42.53 87 ALA A C 1
ATOM 694 O O . ALA A 1 87 ? -10.892 -27.307 19.902 1.00 42.53 87 ALA A O 1
ATOM 695 N N . ARG A 1 88 ? -8.678 -27.365 19.770 1.00 47.25 88 ARG A N 1
ATOM 696 C CA . ARG A 1 88 ? -8.524 -27.511 21.245 1.00 47.25 88 ARG A CA 1
ATOM 697 C C . ARG A 1 88 ? -7.426 -26.672 21.906 1.00 47.25 88 ARG A C 1
ATOM 699 O O . ARG A 1 88 ? -6.661 -27.180 22.723 1.00 47.25 88 ARG A O 1
ATOM 706 N N . ARG A 1 89 ? -7.353 -25.368 21.622 1.00 44.25 89 ARG A N 1
ATOM 707 C CA . ARG A 1 89 ? -6.479 -24.472 22.411 1.00 44.25 89 ARG A CA 1
ATOM 708 C C . ARG A 1 89 ? -7.058 -23.091 22.723 1.00 44.25 89 ARG A C 1
ATOM 710 O O . ARG A 1 89 ? -6.335 -22.108 22.820 1.00 44.25 89 ARG A O 1
ATOM 717 N N . ARG A 1 90 ? -8.368 -23.037 22.964 1.00 46.66 90 ARG A N 1
ATOM 718 C CA . ARG A 1 90 ? -9.011 -21.986 23.760 1.00 46.66 90 ARG A CA 1
ATOM 719 C C . ARG A 1 90 ? -9.546 -22.633 25.023 1.00 46.66 90 ARG A C 1
ATOM 721 O O . ARG A 1 90 ? -10.588 -23.261 24.963 1.00 46.66 90 ARG A O 1
ATOM 728 N N . GLU A 1 91 ? -8.812 -22.511 26.122 1.00 46.41 91 GLU A N 1
ATOM 729 C CA . GLU A 1 91 ? -9.371 -22.371 27.469 1.00 46.41 91 GLU A CA 1
ATOM 730 C C . GLU A 1 91 ? -8.245 -22.282 28.504 1.00 46.41 91 GLU A C 1
ATOM 732 O O . GLU A 1 91 ? -7.249 -22.995 28.418 1.00 46.41 91 GLU A O 1
ATOM 737 N N . LYS A 1 92 ? -8.488 -21.450 29.523 1.00 46.53 92 LYS A N 1
ATOM 738 C CA . LYS A 1 92 ? -7.717 -21.256 30.765 1.00 46.53 92 LYS A CA 1
ATOM 739 C C . LYS A 1 92 ? -6.594 -20.221 30.710 1.00 46.53 92 LYS A C 1
ATOM 741 O O . LYS A 1 92 ? -5.419 -20.553 30.675 1.00 46.53 92 LYS A O 1
ATOM 746 N N . LEU A 1 93 ? -6.995 -18.965 30.889 1.00 38.84 93 LEU A N 1
ATOM 747 C CA . LEU A 1 93 ? -6.300 -18.028 31.774 1.00 38.84 93 LEU A CA 1
ATOM 748 C C . LEU A 1 93 ? -7.354 -17.114 32.415 1.00 38.84 93 LEU A C 1
ATOM 750 O O . LEU A 1 93 ? -7.698 -16.052 31.908 1.00 38.84 93 LEU A O 1
ATOM 754 N N . LYS A 1 94 ? -7.931 -17.607 33.515 1.00 41.84 94 LYS A N 1
ATOM 755 C CA . LYS A 1 94 ? -8.636 -16.806 34.517 1.00 41.84 94 LYS A CA 1
ATOM 756 C C . LYS A 1 94 ? -7.710 -16.662 35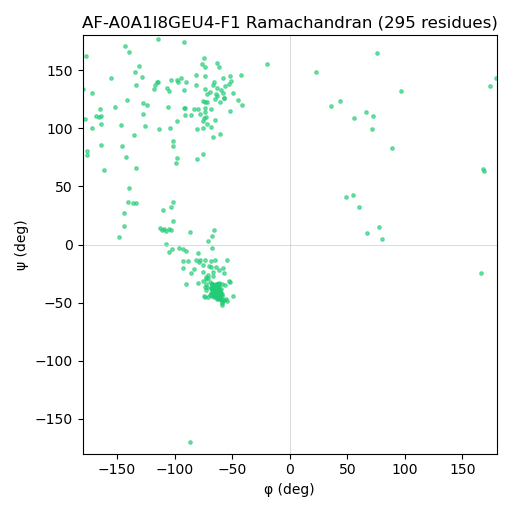.726 1.00 41.84 94 LYS A C 1
ATOM 758 O O . LYS A 1 94 ? -7.111 -17.652 36.134 1.00 41.84 94 LYS A O 1
ATOM 763 N N . LEU A 1 95 ? -7.742 -15.462 36.309 1.00 45.88 95 LEU A N 1
ATOM 764 C CA . LEU A 1 95 ? -7.415 -15.116 37.699 1.00 45.88 95 LEU A CA 1
ATOM 765 C C . LEU A 1 95 ? -5.935 -15.158 38.110 1.00 45.88 95 LEU A C 1
ATOM 767 O O . LEU A 1 95 ? -5.387 -16.223 38.369 1.00 45.88 95 LEU A O 1
ATOM 771 N N . ARG A 1 96 ? -5.366 -13.973 38.368 1.00 32.97 96 ARG A N 1
ATOM 772 C CA . ARG A 1 96 ? -5.054 -13.557 39.747 1.00 32.97 96 ARG A CA 1
ATOM 773 C C . ARG A 1 96 ? -4.766 -12.055 39.793 1.00 32.97 96 ARG A C 1
ATOM 775 O O . ARG A 1 96 ? -3.826 -11.589 39.161 1.00 32.97 96 ARG A O 1
ATOM 782 N N . GLY A 1 97 ? -5.612 -11.320 40.509 1.00 43.19 97 GLY A N 1
ATOM 783 C CA . GLY A 1 97 ? -5.233 -10.022 41.048 1.00 43.19 97 GLY A CA 1
ATOM 784 C C . GLY A 1 97 ? -4.337 -10.219 42.264 1.00 43.19 97 GLY A C 1
ATOM 785 O O . GLY A 1 97 ? -4.411 -11.262 42.908 1.00 43.19 97 GLY A O 1
ATOM 786 N N . ASP A 1 98 ? -3.518 -9.218 42.548 1.00 33.25 98 ASP A N 1
ATOM 787 C CA . ASP A 1 98 ? -3.247 -8.794 43.913 1.00 33.25 98 ASP A CA 1
ATOM 788 C C . ASP A 1 98 ? -2.806 -7.327 43.893 1.00 33.25 98 ASP A C 1
ATOM 790 O O . ASP A 1 98 ? -2.200 -6.830 42.942 1.00 33.25 98 ASP A O 1
ATOM 794 N N . SER A 1 99 ? -3.267 -6.654 44.933 1.00 44.16 99 SER A N 1
ATOM 795 C CA . SER A 1 99 ? -3.273 -5.232 45.235 1.00 44.16 99 SER A CA 1
ATOM 796 C C . SER A 1 99 ? -1.981 -4.765 45.928 1.00 44.16 99 SER A C 1
ATOM 798 O O . SER A 1 99 ? -1.046 -5.547 46.095 1.00 44.16 99 SER A O 1
ATOM 800 N N . LEU A 1 100 ? -2.029 -3.511 46.417 1.00 45.53 100 LEU A N 1
ATOM 801 C CA . LEU A 1 100 ? -1.118 -2.790 47.333 1.00 45.53 100 LEU A CA 1
ATOM 802 C C . LEU A 1 100 ? -0.090 -1.903 46.603 1.00 45.53 100 LEU A C 1
ATOM 804 O O . LEU A 1 100 ? 0.564 -2.363 45.677 1.00 45.53 100 LEU A O 1
ATOM 808 N N . THR A 1 101 ? 0.164 -0.629 46.923 1.00 39.44 101 THR A N 1
ATOM 809 C CA . THR A 1 101 ? -0.256 0.361 47.951 1.00 39.44 101 THR A CA 1
ATOM 810 C C . THR A 1 101 ? 0.366 1.690 47.468 1.00 39.44 101 THR A C 1
ATOM 812 O O . THR A 1 101 ? 1.482 1.675 46.956 1.00 39.44 101 THR A O 1
ATOM 815 N N . GLU A 1 102 ? -0.369 2.800 47.388 1.00 46.94 102 GLU A N 1
ATOM 816 C CA . GLU A 1 102 ? -0.404 3.867 48.409 1.00 46.94 102 GLU A CA 1
ATOM 817 C C . GLU A 1 102 ? 0.973 4.474 48.765 1.00 46.94 102 GLU A C 1
ATOM 819 O O . GLU A 1 102 ? 1.786 3.822 49.422 1.00 46.94 102 GLU A O 1
ATOM 824 N N . ARG A 1 103 ? 1.207 5.730 48.337 1.00 42.25 103 ARG A N 1
ATOM 825 C CA . ARG A 1 103 ? 1.851 6.810 49.118 1.00 42.25 103 ARG A CA 1
ATOM 826 C C . ARG A 1 103 ? 1.922 8.131 48.337 1.00 42.25 103 ARG A C 1
ATOM 828 O O . ARG A 1 103 ? 2.677 8.259 47.379 1.00 42.25 103 ARG A O 1
ATOM 835 N N . ASP A 1 104 ? 1.084 9.064 48.778 1.00 44.06 104 ASP A N 1
ATOM 836 C CA . ASP A 1 104 ? 1.388 10.441 49.188 1.00 44.06 104 ASP A CA 1
ATOM 837 C C . ASP A 1 104 ? 2.476 11.234 48.448 1.00 44.06 104 ASP A C 1
ATOM 839 O O . ASP A 1 104 ? 3.666 10.943 48.562 1.00 44.06 104 ASP A O 1
ATOM 843 N N . ALA A 1 105 ? 2.063 12.357 47.854 1.00 44.88 105 ALA A N 1
ATOM 844 C CA . ALA A 1 105 ? 2.621 13.670 48.187 1.00 44.88 105 ALA A CA 1
ATOM 845 C C . ALA A 1 105 ? 1.720 14.781 47.629 1.00 44.88 105 ALA A C 1
ATOM 847 O O . ALA A 1 105 ? 1.632 15.003 46.422 1.00 44.88 105 ALA A O 1
ATOM 848 N N . GLU A 1 106 ? 1.056 15.474 48.547 1.00 49.31 106 GLU A N 1
ATOM 849 C CA . GLU A 1 106 ? 0.420 16.767 48.336 1.00 49.31 106 GLU A CA 1
ATOM 850 C C . GLU A 1 106 ? 1.443 17.810 47.863 1.00 49.31 106 GLU A C 1
ATOM 852 O O . GLU A 1 106 ? 2.555 17.877 48.390 1.00 49.31 106 GLU A O 1
ATOM 857 N N . GLN A 1 107 ? 1.035 18.712 46.966 1.00 45.84 107 GLN A N 1
ATOM 858 C CA . GLN A 1 107 ? 1.508 20.091 47.054 1.00 45.84 107 GLN A CA 1
ATOM 859 C C . GLN A 1 107 ? 0.503 21.082 46.465 1.00 45.84 107 GLN A C 1
ATOM 861 O O . GLN A 1 107 ? 0.146 21.054 45.289 1.00 45.84 107 GLN A O 1
ATOM 866 N N . PHE A 1 108 ? 0.061 21.954 47.366 1.00 46.47 108 PHE A N 1
ATOM 867 C CA . PHE A 1 108 ? -0.743 23.147 47.175 1.00 46.47 108 PHE A CA 1
ATOM 868 C C . PHE A 1 108 ? -0.179 24.077 46.093 1.00 46.47 108 PHE A C 1
ATOM 870 O O . PHE A 1 108 ? 1.013 24.379 46.083 1.00 46.47 108 PHE A O 1
ATOM 877 N N . SER A 1 109 ? -1.068 24.667 45.294 1.00 40.94 109 SER A N 1
ATOM 878 C CA . SER A 1 109 ? -0.870 26.038 44.823 1.00 40.94 109 SER A CA 1
ATOM 879 C C . SER A 1 109 ? -2.218 26.737 44.680 1.00 40.94 109 SER A C 1
ATOM 881 O O . SER A 1 109 ? -2.997 26.483 43.763 1.00 40.94 109 SER A O 1
ATOM 883 N N . SER A 1 110 ? -2.489 27.583 45.667 1.00 55.25 110 SER A N 1
ATOM 884 C CA . SER A 1 110 ? -3.533 28.598 45.679 1.00 55.25 110 SER A CA 1
ATOM 885 C C . SER A 1 110 ? -3.029 29.824 44.916 1.00 55.25 110 SER A C 1
ATOM 887 O O . SER A 1 110 ? -1.898 30.254 45.141 1.00 55.25 110 SER A O 1
ATOM 889 N N . GLY A 1 111 ? -3.873 30.428 44.081 1.00 38.09 111 GLY A N 1
ATOM 890 C CA . GLY A 1 111 ? -3.593 31.726 43.469 1.00 38.09 111 GLY A CA 1
ATOM 891 C C . GLY A 1 111 ? -4.801 32.286 42.721 1.00 38.09 111 GLY A C 1
ATOM 892 O O . GLY A 1 111 ? -5.093 31.821 41.627 1.00 38.09 111 GLY A O 1
ATOM 893 N N . ASP A 1 112 ? -5.502 33.214 43.386 1.00 40.06 112 ASP A N 1
ATOM 894 C CA . ASP A 1 112 ? -6.069 34.498 42.915 1.00 40.06 112 ASP A CA 1
ATOM 895 C C . ASP A 1 112 ? -6.362 34.713 41.413 1.00 40.06 112 ASP A C 1
ATOM 897 O O . ASP A 1 112 ? -5.584 34.346 40.547 1.00 40.06 112 ASP A O 1
ATOM 901 N N . ALA A 1 113 ? -7.361 35.478 40.970 1.00 46.50 113 ALA A N 1
ATOM 902 C CA . ALA A 1 113 ? -8.480 36.193 41.572 1.00 46.50 113 ALA A CA 1
ATOM 903 C C . ALA A 1 113 ? -9.294 36.815 40.407 1.00 46.50 113 ALA A C 1
ATOM 905 O O . ALA A 1 113 ? -8.763 37.047 39.323 1.00 46.50 113 ALA A O 1
ATOM 906 N N . SER A 1 114 ? -10.539 37.202 40.697 1.00 48.47 114 SER A N 1
ATOM 907 C CA . SER A 1 114 ? -11.267 38.329 40.077 1.00 48.47 114 SER A CA 1
ATOM 908 C C . SER A 1 114 ? -11.752 38.214 38.621 1.00 48.47 114 SER A C 1
ATOM 910 O O . SER A 1 114 ? -11.063 38.603 37.682 1.00 48.47 114 SER A O 1
ATOM 912 N N . ALA A 1 115 ? -13.038 37.887 38.449 1.00 49.72 115 ALA A N 1
ATOM 913 C CA . ALA A 1 115 ? -13.831 38.367 37.314 1.00 49.72 115 ALA A CA 1
ATOM 914 C C . ALA A 1 115 ? -15.203 38.877 37.810 1.00 49.72 115 ALA A C 1
ATOM 916 O O . ALA A 1 115 ? -15.796 38.252 38.695 1.00 49.72 115 ALA A O 1
ATOM 917 N N . PRO A 1 116 ? -15.698 40.022 37.303 1.00 55.19 116 PRO A N 1
ATOM 918 C CA . PRO A 1 116 ? -16.896 40.673 37.818 1.00 55.19 116 PRO A CA 1
ATOM 919 C C . PRO A 1 116 ? -18.181 39.925 37.436 1.00 55.19 116 PRO A C 1
ATOM 921 O O . PRO A 1 116 ? -18.511 39.748 36.266 1.00 55.19 116 PRO A O 1
ATOM 924 N N . LEU A 1 117 ? -18.933 39.544 38.469 1.00 51.88 117 LEU A N 1
ATOM 925 C CA . LEU A 1 117 ? -20.304 39.044 38.421 1.00 51.88 117 LEU A CA 1
ATOM 926 C C . LEU A 1 117 ? -21.270 40.161 38.013 1.00 51.88 117 LEU A C 1
ATOM 928 O O . LEU A 1 117 ? -21.666 40.981 38.837 1.00 51.88 117 LEU A O 1
ATOM 932 N N . SER A 1 118 ? -21.683 40.183 36.751 1.00 57.28 118 SER A N 1
ATOM 933 C CA . SER A 1 118 ? -22.963 40.789 36.361 1.00 57.28 118 SER A CA 1
ATOM 934 C C . SER A 1 118 ? -23.402 40.295 34.987 1.00 57.28 118 SER A C 1
ATOM 936 O O . SER A 1 118 ? -23.540 41.065 34.045 1.00 57.28 118 SER A O 1
ATOM 938 N N . GLU A 1 119 ? -23.670 38.994 34.875 1.00 50.53 119 GLU A N 1
ATOM 939 C CA . GLU A 1 119 ? -24.420 38.482 33.733 1.00 50.53 119 GLU A CA 1
ATOM 940 C C . GLU A 1 119 ? -25.603 37.650 34.217 1.00 50.53 119 GLU A C 1
ATOM 942 O O . GLU A 1 119 ? -25.499 36.742 35.040 1.00 50.53 119 GLU A O 1
ATOM 947 N N . ARG A 1 120 ? -26.771 38.111 33.782 1.00 50.19 120 ARG A N 1
ATOM 948 C CA . ARG A 1 120 ? -28.098 37.705 34.216 1.00 50.19 120 ARG A CA 1
ATOM 949 C C . ARG A 1 120 ? -28.285 36.201 34.033 1.00 50.19 120 ARG A C 1
ATOM 951 O O . ARG A 1 120 ? -28.167 35.690 32.923 1.00 50.19 120 ARG A O 1
ATOM 958 N N . LEU A 1 121 ? -28.668 35.529 35.115 1.00 47.69 121 LEU A N 1
ATOM 959 C CA . LEU A 1 121 ? -29.181 34.162 35.106 1.00 47.69 121 LEU A CA 1
ATOM 960 C C . LEU A 1 121 ? -30.451 34.111 34.244 1.00 47.69 121 LEU A C 1
ATOM 962 O O . LEU A 1 121 ? -31.543 34.426 34.710 1.00 47.69 121 LEU A O 1
ATOM 966 N N . ASN A 1 122 ? -30.299 33.740 32.974 1.00 55.69 122 ASN A N 1
ATOM 967 C CA . ASN A 1 122 ? -31.401 33.287 32.137 1.00 55.69 122 ASN A CA 1
ATOM 968 C C . ASN A 1 122 ? -31.714 31.832 32.533 1.00 55.69 122 ASN A C 1
ATOM 970 O O . ASN A 1 122 ? -30.902 30.953 32.242 1.00 55.69 122 ASN A O 1
ATOM 974 N N . PRO A 1 123 ? -32.874 31.531 33.149 1.00 69.44 123 PRO A N 1
ATOM 975 C CA . PRO A 1 123 ? -33.216 30.175 33.600 1.00 69.44 123 PRO A CA 1
ATOM 976 C C . PRO A 1 123 ? -33.522 29.191 32.454 1.00 69.44 123 PRO A C 1
ATOM 978 O O . PRO A 1 123 ? -33.857 28.039 32.706 1.00 69.44 123 PRO A O 1
ATOM 981 N N . TYR A 1 124 ? -33.393 29.630 31.198 1.00 61.97 124 TYR A N 1
ATOM 982 C CA . TYR A 1 124 ? -33.664 28.838 29.999 1.00 61.97 124 TYR A CA 1
ATOM 983 C C . TYR A 1 124 ? -32.557 28.963 28.953 1.00 61.97 124 TYR A C 1
ATOM 985 O O . TYR A 1 124 ? -32.848 29.001 27.761 1.00 61.97 124 TYR A O 1
ATOM 993 N N . GLN A 1 125 ? -31.289 29.068 29.356 1.00 64.62 125 GLN A N 1
ATOM 994 C CA . GLN A 1 125 ? -30.214 28.880 28.385 1.00 64.62 125 GLN A CA 1
ATOM 995 C C . GLN A 1 125 ? -30.113 27.368 28.115 1.00 64.62 125 GLN A C 1
ATOM 997 O O . GLN A 1 125 ? -29.706 26.632 29.017 1.00 64.62 125 GLN A O 1
ATOM 1002 N N . PRO A 1 126 ? -30.558 26.864 26.943 1.00 66.62 126 PRO A N 1
ATOM 1003 C CA . PRO A 1 126 ? -30.430 25.450 26.635 1.00 66.62 126 PRO A CA 1
ATOM 1004 C C . PRO A 1 126 ? -28.950 25.094 26.726 1.00 66.62 126 PRO A C 1
ATOM 1006 O O . PRO A 1 126 ? -28.107 25.766 26.126 1.00 66.62 126 PRO A O 1
ATOM 1009 N N . LEU A 1 127 ? -28.645 24.074 27.530 1.00 62.69 127 LEU A N 1
ATOM 1010 C CA . LEU A 1 127 ? -27.291 23.557 27.668 1.00 62.69 127 LEU A CA 1
ATOM 1011 C C . LEU A 1 127 ? -26.726 23.327 26.259 1.00 62.69 127 LEU A C 1
ATOM 1013 O O . LEU A 1 127 ? -27.421 22.718 25.435 1.00 62.69 127 LEU A O 1
ATOM 1017 N N . PRO A 1 128 ? -25.509 23.816 25.950 1.00 59.19 128 PRO A N 1
ATOM 1018 C CA . PRO A 1 128 ? -24.882 23.489 24.682 1.00 59.19 128 PRO A CA 1
ATOM 1019 C C . PRO A 1 128 ? -24.877 21.962 24.549 1.00 59.19 128 PRO A C 1
ATOM 1021 O O . PRO A 1 128 ? -24.639 21.275 25.549 1.00 59.19 128 PRO A O 1
ATOM 1024 N N . PRO A 1 129 ? -25.186 21.416 23.361 1.00 66.44 129 PRO A N 1
ATOM 1025 C CA . PRO A 1 129 ? -25.290 19.978 23.171 1.00 66.44 129 PRO A CA 1
ATOM 1026 C C . PRO A 1 129 ? -24.022 19.302 23.698 1.00 66.44 129 PRO A C 1
ATOM 1028 O O . PRO A 1 129 ? -22.916 19.531 23.201 1.00 66.44 129 PRO A O 1
ATOM 1031 N N . ILE A 1 130 ? -24.188 18.496 24.747 1.00 50.31 130 ILE A N 1
ATOM 1032 C CA . ILE A 1 130 ? -23.122 17.706 25.361 1.00 50.31 130 ILE A CA 1
ATOM 1033 C C . ILE A 1 130 ? -22.710 16.666 24.314 1.00 50.31 130 ILE A C 1
ATOM 1035 O O . ILE A 1 130 ? -23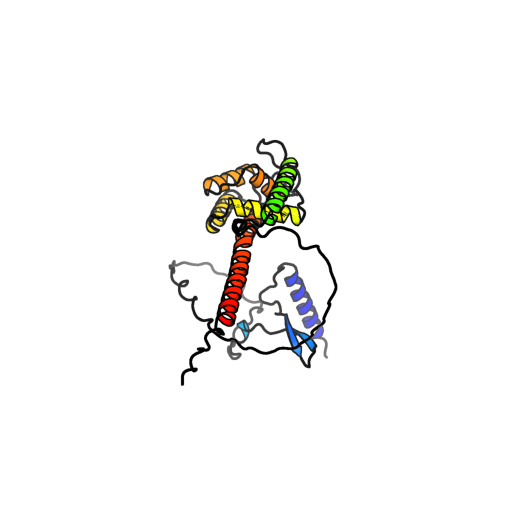.339 15.622 24.181 1.00 50.31 130 ILE A O 1
ATOM 1039 N N . GLY A 1 131 ? -21.709 16.987 23.492 1.00 52.19 131 GLY A N 1
ATOM 1040 C CA . GLY A 1 131 ? -21.223 16.069 22.459 1.00 52.19 131 GLY A CA 1
ATOM 1041 C C . GLY A 1 131 ? -20.320 16.672 21.384 1.00 52.19 131 GLY A C 1
ATOM 1042 O O . GLY A 1 131 ? -19.502 15.953 20.818 1.00 52.19 131 GLY A O 1
ATOM 1043 N N . SER A 1 132 ? -20.386 17.975 21.109 1.00 47.19 132 SER A N 1
ATOM 1044 C CA . SER A 1 132 ? -19.569 18.591 20.053 1.00 47.19 132 SER A CA 1
ATOM 1045 C C . SER A 1 132 ? -18.314 19.243 20.627 1.00 47.19 132 SER A C 1
ATOM 1047 O O . SER A 1 132 ? -18.225 20.464 20.729 1.00 47.19 132 SER A O 1
ATOM 1049 N N . SER A 1 133 ? -17.332 18.431 21.022 1.00 50.25 133 SER A N 1
ATOM 1050 C CA . SER A 1 133 ? -15.996 18.952 21.316 1.00 50.25 133 SER A CA 1
ATOM 1051 C C . SER A 1 133 ? -15.356 19.437 20.001 1.00 50.25 133 SER A C 1
ATOM 1053 O O . SER A 1 133 ? -15.119 18.615 19.111 1.00 50.25 133 SER A O 1
ATOM 1055 N N . PRO A 1 134 ? -15.051 20.739 19.832 1.00 53.28 134 PRO A N 1
ATOM 1056 C CA . PRO A 1 134 ? -14.544 21.302 18.573 1.00 53.28 134 PRO A CA 1
ATOM 1057 C C . PRO A 1 134 ? -13.132 20.816 18.196 1.00 53.28 134 PRO A C 1
ATOM 1059 O O . PRO A 1 134 ? -12.625 21.139 17.124 1.00 53.28 134 PRO A O 1
ATOM 1062 N N . ARG A 1 135 ? -12.486 20.005 19.044 1.00 51.88 135 ARG A N 1
ATOM 1063 C CA . ARG A 1 135 ? -11.146 19.457 18.793 1.00 51.88 135 ARG A CA 1
ATOM 1064 C C . ARG A 1 135 ? -11.095 18.393 17.694 1.00 51.88 135 ARG A C 1
ATOM 1066 O O . ARG A 1 135 ? -10.051 18.248 17.069 1.00 51.88 135 ARG A O 1
ATOM 1073 N N . ALA A 1 136 ? -12.181 17.664 17.431 1.00 54.59 136 ALA A N 1
ATOM 1074 C CA . ALA A 1 136 ? -12.157 16.590 16.431 1.00 54.59 136 ALA A CA 1
ATOM 1075 C C . ALA A 1 136 ? -12.094 17.116 14.982 1.00 54.59 136 ALA A C 1
ATOM 1077 O O . ALA A 1 136 ? -11.496 16.473 14.118 1.00 54.59 136 ALA A O 1
ATOM 1078 N N . SER A 1 137 ? -12.659 18.298 14.718 1.00 60.09 137 SER A N 1
ATOM 1079 C CA . SER A 1 137 ? -12.785 18.837 13.357 1.00 60.09 137 SER A CA 1
ATOM 1080 C C . SER A 1 137 ? -11.469 19.381 12.790 1.00 60.09 137 SER A C 1
ATOM 1082 O O . SER A 1 137 ? -11.237 19.272 11.589 1.00 60.09 137 SER A O 1
ATOM 1084 N N . GLY A 1 138 ? -10.581 19.920 13.636 1.00 69.62 138 GLY A N 1
ATOM 1085 C CA . GLY A 1 138 ? -9.293 20.467 13.186 1.00 69.62 138 GLY A CA 1
ATOM 1086 C C . GLY A 1 138 ? -8.345 19.394 12.643 1.00 69.62 138 GLY A C 1
ATOM 1087 O O . GLY A 1 138 ? -7.750 19.566 11.583 1.00 69.62 138 GLY A O 1
ATOM 1088 N N . VAL A 1 139 ? -8.281 18.242 13.320 1.00 75.31 139 VAL A N 1
ATOM 1089 C CA . VAL A 1 139 ? -7.362 17.151 12.954 1.00 75.31 139 VAL A CA 1
ATOM 1090 C C . VAL A 1 139 ? -7.722 16.548 11.594 1.00 75.31 139 VAL A C 1
ATOM 1092 O O . VAL A 1 139 ? -6.834 16.231 10.810 1.00 75.31 139 VAL A O 1
ATOM 1095 N N . ALA A 1 140 ? -9.014 16.406 11.281 1.00 78.62 140 ALA A N 1
ATOM 1096 C CA . ALA A 1 140 ? -9.449 15.851 9.998 1.00 78.62 140 ALA A CA 1
ATOM 1097 C C . ALA A 1 140 ? -9.054 16.750 8.811 1.00 78.62 140 ALA A C 1
ATOM 1099 O O . ALA A 1 140 ? -8.593 16.259 7.777 1.00 78.62 140 ALA A O 1
ATOM 1100 N N . MET A 1 141 ? -9.186 18.070 8.975 1.00 83.38 141 MET A N 1
ATOM 1101 C CA . MET A 1 141 ? -8.847 19.036 7.931 1.00 83.38 141 MET A CA 1
ATOM 1102 C C . MET A 1 141 ? -7.339 19.064 7.648 1.00 83.38 141 MET A C 1
ATOM 1104 O O . MET A 1 141 ? -6.938 19.060 6.486 1.00 83.38 141 MET A O 1
ATOM 1108 N N . GLU A 1 142 ? -6.509 19.015 8.691 1.00 87.00 142 GLU A N 1
ATOM 1109 C CA . GLU A 1 142 ? -5.049 18.952 8.553 1.00 87.00 142 GLU A CA 1
ATOM 1110 C C . GLU A 1 142 ? -4.601 17.660 7.850 1.00 87.00 142 GLU A C 1
ATOM 1112 O O . GLU A 1 142 ? -3.794 17.702 6.918 1.00 87.00 142 GLU A O 1
ATOM 1117 N N . THR A 1 143 ? -5.193 16.510 8.206 1.00 88.31 143 THR A N 1
ATOM 1118 C CA . THR A 1 143 ? -4.870 15.236 7.541 1.00 88.31 143 THR A CA 1
ATOM 1119 C C . THR A 1 143 ? -5.206 15.242 6.053 1.00 88.31 143 THR A C 1
ATOM 1121 O O . THR A 1 143 ? -4.418 14.746 5.250 1.00 88.31 143 THR A O 1
ATOM 1124 N N . ALA A 1 144 ? -6.330 15.851 5.661 1.00 90.31 144 ALA A N 1
ATOM 1125 C CA . ALA A 1 144 ? -6.720 15.948 4.258 1.00 90.31 144 ALA A CA 1
ATOM 1126 C C . ALA A 1 144 ? -5.767 16.849 3.453 1.00 90.31 144 ALA A C 1
ATOM 1128 O O . ALA A 1 144 ? -5.432 16.536 2.311 1.00 90.31 144 ALA A O 1
ATOM 1129 N N . GLN A 1 145 ? -5.292 17.950 4.045 1.00 93.50 145 GLN A N 1
ATOM 1130 C CA . GLN A 1 145 ? -4.319 18.838 3.401 1.00 93.50 145 GLN A CA 1
ATOM 1131 C C . GLN A 1 145 ? -2.974 18.141 3.170 1.00 93.50 145 GLN A C 1
ATOM 1133 O O . GLN A 1 145 ? -2.420 18.239 2.074 1.00 93.50 145 GLN A O 1
ATOM 1138 N N . LEU A 1 146 ? -2.480 17.394 4.163 1.00 93.81 146 LEU A N 1
ATOM 1139 C CA . LEU A 1 146 ? -1.250 16.608 4.032 1.00 93.81 146 LEU A CA 1
ATOM 1140 C C . LEU A 1 146 ? -1.375 15.542 2.939 1.00 93.81 146 LEU A C 1
ATOM 1142 O O . LEU A 1 146 ? -0.505 15.438 2.074 1.00 93.81 146 LEU A O 1
ATOM 1146 N N . LEU A 1 147 ? -2.481 14.796 2.936 1.00 94.62 147 LEU A N 1
ATOM 1147 C CA . LEU A 1 147 ? -2.756 13.760 1.942 1.00 94.62 147 LEU A CA 1
ATOM 1148 C C . LEU A 1 147 ? -2.810 14.341 0.517 1.00 94.62 147 LEU A C 1
ATOM 1150 O O . LEU A 1 147 ? -2.192 13.800 -0.398 1.00 94.62 147 LEU A O 1
ATOM 1154 N N . ASN A 1 148 ? -3.463 15.494 0.339 1.00 94.50 148 ASN A N 1
ATOM 1155 C CA . ASN A 1 148 ? -3.488 16.209 -0.939 1.00 94.50 148 ASN A CA 1
ATOM 1156 C C . ASN A 1 148 ? -2.089 16.658 -1.382 1.00 94.50 148 ASN A C 1
ATOM 1158 O O . ASN A 1 148 ? -1.754 16.556 -2.564 1.00 94.50 148 ASN A O 1
ATOM 1162 N N . GLY A 1 149 ? -1.249 17.101 -0.442 1.00 95.00 149 GLY A N 1
ATOM 1163 C CA . GLY A 1 149 ? 0.155 17.411 -0.711 1.00 95.00 149 GLY A CA 1
ATOM 1164 C C . GLY A 1 149 ? 0.942 16.196 -1.212 1.00 95.00 149 GLY A C 1
ATOM 1165 O O . GLY A 1 149 ? 1.723 16.318 -2.155 1.00 95.00 149 GLY A O 1
ATOM 1166 N N . LEU A 1 150 ? 0.698 15.013 -0.638 1.00 95.25 150 LEU A N 1
ATOM 1167 C CA . LEU A 1 150 ? 1.309 13.755 -1.080 1.00 95.25 150 LEU A CA 1
ATOM 1168 C C . LEU A 1 150 ? 0.821 13.335 -2.468 1.00 95.25 150 LEU A C 1
ATOM 1170 O O . LEU A 1 150 ? 1.630 12.937 -3.306 1.00 95.25 150 LEU A O 1
ATOM 1174 N N . TYR A 1 151 ? -0.475 13.476 -2.751 1.00 95.19 151 TYR A N 1
ATOM 1175 C CA . TYR A 1 151 ? -1.026 13.193 -4.077 1.00 95.19 151 TYR A CA 1
ATOM 1176 C C . TYR A 1 151 ? -0.458 14.111 -5.159 1.00 95.19 151 TYR A C 1
ATOM 1178 O O . TYR A 1 151 ? -0.216 13.650 -6.272 1.00 95.19 151 TYR A O 1
ATOM 1186 N N . GLY A 1 152 ? -0.154 15.367 -4.825 1.00 94.00 152 GLY A N 1
ATOM 1187 C CA . GLY A 1 152 ? 0.530 16.293 -5.730 1.00 94.00 152 GLY A CA 1
ATOM 1188 C C . GLY A 1 152 ? 1.954 15.871 -6.116 1.00 94.00 152 GLY A C 1
ATOM 1189 O O . GLY A 1 152 ? 2.464 16.338 -7.131 1.00 94.00 152 GLY A O 1
ATOM 1190 N N . ARG A 1 153 ? 2.598 14.973 -5.351 1.00 93.88 153 ARG A N 1
ATOM 1191 C CA . ARG A 1 153 ? 3.923 14.415 -5.688 1.00 93.88 153 ARG A CA 1
ATOM 1192 C C . ARG A 1 153 ? 3.846 13.273 -6.707 1.00 93.88 153 ARG A C 1
ATOM 1194 O O . ARG A 1 153 ? 4.875 12.868 -7.244 1.00 93.88 153 ARG A O 1
ATOM 1201 N N . LEU A 1 154 ? 2.655 12.728 -6.960 1.00 92.38 154 LEU A N 1
ATOM 1202 C CA . LEU A 1 154 ? 2.471 11.625 -7.897 1.00 92.38 154 LEU A CA 1
ATOM 1203 C C . LEU A 1 154 ? 2.401 12.142 -9.340 1.00 92.38 154 LEU A C 1
ATOM 1205 O O . LEU A 1 154 ? 1.838 13.208 -9.592 1.00 92.38 154 LEU A O 1
ATOM 1209 N N . PRO A 1 155 ? 2.913 11.381 -10.323 1.00 89.81 155 PRO A N 1
ATOM 1210 C CA . PRO A 1 155 ? 2.796 11.772 -11.719 1.00 89.81 155 PRO A CA 1
ATOM 1211 C C . PRO A 1 155 ? 1.319 11.810 -12.166 1.00 89.81 155 PRO A C 1
ATOM 1213 O O . PRO A 1 155 ? 0.481 11.096 -11.594 1.00 89.81 155 PRO A O 1
ATOM 1216 N N . PRO A 1 156 ? 0.980 12.581 -13.219 1.00 84.62 156 PRO A N 1
ATOM 1217 C CA . PRO A 1 156 ? -0.362 12.591 -13.799 1.00 84.62 156 PRO A CA 1
ATOM 1218 C C . PRO A 1 156 ? -0.837 11.171 -14.123 1.00 84.62 156 PRO A C 1
ATOM 1220 O O . PRO A 1 156 ? -0.036 10.298 -14.473 1.00 84.62 156 PRO A O 1
ATOM 1223 N N . TYR A 1 157 ? -2.135 10.914 -13.954 1.00 71.31 157 TYR A N 1
ATOM 1224 C CA . TYR A 1 157 ? -2.687 9.569 -14.087 1.00 71.31 157 TYR A CA 1
ATOM 1225 C C . TYR A 1 157 ? -2.553 9.057 -15.528 1.00 71.31 157 TYR A C 1
ATOM 1227 O O . TYR A 1 157 ? -3.250 9.504 -16.432 1.00 71.31 157 TYR A O 1
ATOM 1235 N N . ALA A 1 158 ? -1.637 8.111 -15.724 1.00 72.50 158 ALA A N 1
ATOM 1236 C CA . ALA A 1 158 ? -1.428 7.394 -16.983 1.00 72.50 158 ALA A CA 1
ATOM 1237 C C . ALA A 1 158 ? -1.047 5.921 -16.729 1.00 72.50 158 ALA A C 1
ATOM 1239 O O . ALA A 1 158 ? -0.271 5.340 -17.484 1.00 72.50 158 ALA A O 1
ATOM 1240 N N . GLY A 1 159 ? -1.479 5.354 -15.593 1.00 71.19 159 GLY A N 1
ATOM 1241 C CA . GLY A 1 159 ? -1.027 4.033 -15.129 1.00 71.19 159 GLY A CA 1
ATOM 1242 C C . GLY A 1 159 ? 0.455 3.977 -14.731 1.00 71.19 159 GLY A C 1
ATOM 1243 O O . GLY A 1 159 ? 1.001 2.902 -14.514 1.00 71.19 159 GLY A O 1
ATOM 1244 N N . ARG A 1 160 ? 1.124 5.134 -14.639 1.00 83.69 160 ARG A N 1
ATOM 1245 C CA . ARG A 1 160 ? 2.550 5.243 -14.314 1.00 83.69 160 ARG A CA 1
ATOM 1246 C C . ARG A 1 160 ? 2.750 5.526 -12.831 1.00 83.69 160 ARG A C 1
ATOM 1248 O O . ARG A 1 160 ? 2.028 6.337 -12.244 1.00 83.69 160 ARG A O 1
ATOM 1255 N N . LEU A 1 161 ? 3.752 4.883 -12.247 1.00 91.75 161 LEU A N 1
ATOM 1256 C CA . LEU A 1 161 ? 4.274 5.219 -10.926 1.00 91.75 161 LEU A CA 1
ATOM 1257 C C . LEU A 1 161 ? 5.429 6.221 -11.032 1.00 91.75 161 LEU A C 1
ATOM 1259 O O . LEU A 1 161 ? 5.854 6.581 -12.133 1.00 91.75 161 LEU A O 1
ATOM 1263 N N . THR A 1 162 ? 5.912 6.697 -9.885 1.00 90.88 162 THR A N 1
ATOM 1264 C CA . THR A 1 162 ? 7.159 7.465 -9.810 1.00 90.88 162 THR A CA 1
ATOM 1265 C C . THR A 1 162 ? 8.338 6.615 -10.299 1.00 90.88 162 THR A C 1
ATOM 1267 O O . THR A 1 162 ? 8.316 5.392 -10.229 1.00 90.88 162 THR A O 1
ATOM 1270 N N . SER A 1 163 ? 9.389 7.247 -10.820 1.00 89.25 163 SER A N 1
ATOM 1271 C CA . SER A 1 163 ? 10.600 6.528 -11.253 1.00 89.25 163 SER A CA 1
ATOM 1272 C C . SER A 1 163 ? 11.479 6.069 -10.086 1.00 89.25 163 SER A C 1
ATOM 1274 O O . SER A 1 163 ? 12.342 5.219 -10.266 1.00 89.25 163 SER A O 1
ATOM 1276 N N . ALA A 1 164 ? 11.281 6.655 -8.907 1.00 94.00 164 ALA A N 1
ATOM 1277 C CA . ALA A 1 164 ? 12.027 6.378 -7.689 1.00 94.00 164 ALA A CA 1
ATOM 1278 C C . ALA A 1 164 ? 11.056 6.135 -6.520 1.00 94.00 164 ALA A C 1
ATOM 1280 O O . ALA A 1 164 ? 9.932 6.657 -6.555 1.00 94.00 164 ALA A O 1
ATOM 1281 N N . PRO A 1 165 ? 11.476 5.370 -5.495 1.00 95.50 165 PRO A N 1
ATOM 1282 C CA . PRO A 1 165 ? 10.666 5.143 -4.307 1.00 95.50 165 PRO A CA 1
ATOM 1283 C C . PRO A 1 165 ? 10.411 6.454 -3.561 1.00 95.50 165 PRO A C 1
ATOM 1285 O O . PRO A 1 165 ? 11.320 7.262 -3.350 1.00 95.50 165 PRO A O 1
ATOM 1288 N N . LEU A 1 166 ? 9.160 6.665 -3.162 1.00 95.44 166 LEU A N 1
ATOM 1289 C CA . LEU A 1 166 ? 8.758 7.832 -2.392 1.00 95.44 166 LEU A CA 1
ATOM 1290 C C . LEU A 1 166 ? 9.131 7.631 -0.920 1.00 95.44 166 LEU A C 1
ATOM 1292 O O . LEU A 1 166 ? 8.604 6.744 -0.252 1.00 95.44 166 LEU A O 1
ATOM 1296 N N . VAL A 1 167 ? 10.019 8.478 -0.405 1.00 95.81 167 VAL A N 1
ATOM 1297 C CA . VAL A 1 167 ? 10.377 8.484 1.017 1.00 95.81 167 VAL A CA 1
ATOM 1298 C C . VAL A 1 167 ? 9.332 9.293 1.779 1.00 95.81 167 VAL A C 1
ATOM 1300 O O . VAL A 1 167 ? 9.181 10.489 1.530 1.00 95.81 167 VAL A O 1
ATOM 1303 N N . LEU A 1 168 ? 8.609 8.636 2.687 1.00 95.19 168 LEU A N 1
ATOM 1304 C CA . LEU A 1 168 ? 7.642 9.277 3.577 1.00 95.19 168 LEU A CA 1
ATOM 1305 C C . LEU A 1 168 ? 8.271 9.543 4.947 1.00 95.19 168 LEU A C 1
ATOM 1307 O O . LEU A 1 168 ? 9.023 8.720 5.467 1.00 95.19 168 LEU A O 1
ATOM 1311 N N . GLY A 1 169 ? 7.943 10.688 5.546 1.00 95.31 169 GLY A N 1
ATOM 1312 C CA . GLY A 1 169 ? 8.215 10.921 6.967 1.00 95.31 169 GLY A CA 1
ATOM 1313 C C . GLY A 1 169 ? 7.241 10.146 7.861 1.00 95.31 169 GLY A C 1
ATOM 1314 O O . GLY A 1 169 ? 6.139 9.818 7.432 1.00 95.31 169 GLY A O 1
ATOM 1315 N N . SER A 1 170 ? 7.583 9.921 9.133 1.00 94.50 170 SER A N 1
ATOM 1316 C CA . SER A 1 170 ? 6.734 9.154 10.067 1.00 94.50 170 SER A CA 1
ATOM 1317 C C . SER A 1 170 ? 5.314 9.722 10.217 1.00 94.50 170 SER A C 1
ATOM 1319 O O . SER A 1 170 ? 4.351 8.970 10.337 1.00 94.50 170 SER A O 1
ATOM 1321 N N . ASN A 1 171 ? 5.167 11.051 10.163 1.00 93.88 171 ASN A N 1
ATOM 1322 C CA . ASN A 1 171 ? 3.856 11.705 10.202 1.00 93.88 171 ASN A CA 1
ATOM 1323 C C . ASN A 1 171 ? 3.053 11.454 8.916 1.00 93.88 171 ASN A C 1
ATOM 1325 O O . ASN A 1 171 ? 1.862 11.168 8.983 1.00 93.88 171 ASN A O 1
ATOM 1329 N N . GLU A 1 172 ? 3.700 11.548 7.749 1.00 95.88 172 GLU A N 1
ATOM 1330 C CA . GLU A 1 172 ? 3.072 11.288 6.447 1.00 95.88 172 GLU A CA 1
ATOM 1331 C C . GLU A 1 172 ? 2.648 9.814 6.346 1.00 95.88 172 GLU A C 1
ATOM 1333 O O . GLU A 1 172 ? 1.518 9.521 5.963 1.00 95.88 172 GLU A O 1
ATOM 1338 N N . GLU A 1 173 ? 3.520 8.895 6.766 1.00 95.81 173 GLU A N 1
ATOM 1339 C CA . GLU A 1 173 ? 3.255 7.456 6.819 1.00 95.81 173 GLU A CA 1
ATOM 1340 C C . GLU A 1 173 ? 2.043 7.139 7.702 1.00 95.81 173 GLU A C 1
ATOM 1342 O O . GLU A 1 173 ? 1.126 6.446 7.260 1.00 95.81 173 GLU A O 1
ATOM 1347 N N . TYR A 1 174 ? 1.977 7.712 8.909 1.00 94.75 174 TYR A N 1
ATOM 1348 C CA . TYR A 1 174 ? 0.830 7.543 9.802 1.00 94.75 174 TYR A CA 1
ATOM 1349 C C . TYR A 1 174 ? -0.483 8.035 9.172 1.00 94.75 174 TYR A C 1
ATOM 1351 O O . TYR A 1 174 ? -1.511 7.362 9.280 1.00 94.75 174 TYR A O 1
ATOM 1359 N N . VAL A 1 175 ? -0.463 9.180 8.478 1.00 95.62 175 VAL A N 1
ATOM 1360 C CA . VAL A 1 175 ? -1.644 9.707 7.772 1.00 95.62 175 VAL A CA 1
ATOM 1361 C C . VAL A 1 175 ? -2.090 8.754 6.661 1.00 95.62 175 VAL A C 1
ATOM 1363 O O . VAL A 1 175 ? -3.282 8.463 6.558 1.00 95.62 175 VAL A O 1
ATOM 1366 N N . VAL A 1 176 ? -1.153 8.211 5.877 1.00 96.44 176 VAL A N 1
ATOM 1367 C CA . VAL A 1 176 ? -1.454 7.229 4.821 1.00 96.44 176 VAL A CA 1
ATOM 1368 C C . VAL A 1 176 ? -2.019 5.936 5.408 1.00 96.44 176 VAL A C 1
ATOM 1370 O O . VAL A 1 176 ? -3.014 5.422 4.898 1.00 96.44 176 VAL A O 1
ATOM 1373 N N . MET A 1 177 ? -1.441 5.422 6.498 1.00 95.88 177 MET A N 1
ATOM 1374 C CA . MET A 1 177 ? -1.952 4.228 7.181 1.00 95.88 177 MET A CA 1
ATOM 1375 C C . MET A 1 177 ? -3.368 4.445 7.719 1.00 95.88 177 MET A C 1
ATOM 1377 O O . MET A 1 177 ? -4.221 3.570 7.575 1.00 95.88 177 MET A O 1
ATOM 1381 N N . ARG A 1 178 ? -3.639 5.612 8.311 1.00 94.75 178 ARG A N 1
ATOM 1382 C CA . ARG A 1 178 ? -4.969 5.964 8.821 1.00 94.75 178 ARG A CA 1
ATOM 1383 C C . ARG A 1 178 ? -6.003 6.050 7.696 1.00 94.75 178 ARG A C 1
ATOM 1385 O O . ARG A 1 178 ? -7.128 5.584 7.867 1.00 94.75 178 ARG A O 1
ATOM 1392 N N . GLU A 1 179 ? -5.625 6.612 6.552 1.00 95.88 179 GLU A N 1
ATOM 1393 C CA . GLU A 1 179 ? -6.500 6.692 5.379 1.00 95.88 179 GLU A CA 1
ATOM 1394 C C . GLU A 1 179 ? -6.762 5.304 4.768 1.00 95.88 179 GLU A C 1
ATOM 1396 O O . GLU A 1 179 ? -7.913 4.955 4.502 1.00 95.88 179 GLU A O 1
ATOM 1401 N N . LEU A 1 180 ? -5.728 4.463 4.638 1.00 96.44 180 LEU A N 1
ATOM 1402 C CA . LEU A 1 180 ? -5.871 3.059 4.226 1.00 96.44 180 LEU A CA 1
ATOM 1403 C C . LEU A 1 180 ? -6.838 2.304 5.130 1.00 96.44 180 LEU A C 1
ATOM 1405 O O . LEU A 1 180 ? -7.739 1.615 4.655 1.00 96.44 180 LEU A O 1
ATOM 1409 N N . GLN A 1 181 ? -6.672 2.461 6.437 1.00 95.19 181 GLN A N 1
ATOM 1410 C CA . GLN A 1 181 ? -7.532 1.832 7.420 1.00 95.19 181 GLN A CA 1
ATOM 1411 C C . GLN A 1 181 ? -8.991 2.292 7.290 1.00 95.19 181 GLN A C 1
ATOM 1413 O O . GLN A 1 181 ? -9.905 1.477 7.418 1.00 95.19 181 GLN A O 1
ATOM 1418 N N . SER A 1 182 ? -9.214 3.585 7.038 1.00 94.56 182 SER A N 1
ATOM 1419 C CA . SER A 1 182 ? -10.550 4.147 6.819 1.00 94.56 182 SER A CA 1
ATOM 1420 C C . SER A 1 182 ? -11.244 3.485 5.623 1.00 94.56 182 SER A C 1
ATOM 1422 O O . SER A 1 182 ? -12.386 3.037 5.744 1.00 94.56 182 SER A O 1
ATOM 1424 N N . GLN A 1 183 ? -10.532 3.340 4.499 1.00 95.56 183 GLN A N 1
ATOM 1425 C CA . GLN A 1 183 ? -11.069 2.727 3.277 1.00 95.56 183 GLN A CA 1
ATOM 1426 C C . GLN A 1 183 ? -11.230 1.204 3.394 1.00 95.56 183 GLN A C 1
ATOM 1428 O O . GLN A 1 183 ? -12.185 0.636 2.866 1.00 95.56 183 GLN A O 1
ATOM 1433 N N . LEU A 1 184 ? -10.340 0.535 4.130 1.00 95.38 184 LEU A N 1
ATOM 1434 C CA . LEU A 1 184 ? -10.299 -0.924 4.259 1.00 95.38 184 LEU A CA 1
ATOM 1435 C C . LEU A 1 184 ? -10.897 -1.450 5.572 1.00 95.38 184 LEU A C 1
ATOM 1437 O O . LEU A 1 184 ? -10.631 -2.586 5.960 1.00 95.38 184 LEU A O 1
ATOM 1441 N N . ARG A 1 185 ? -11.732 -0.664 6.262 1.00 92.50 185 ARG A N 1
ATOM 1442 C CA . ARG A 1 185 ? -12.265 -0.993 7.600 1.00 92.50 185 ARG A CA 1
ATOM 1443 C C . ARG A 1 185 ? -12.921 -2.377 7.706 1.00 92.50 185 ARG A C 1
ATOM 1445 O O . ARG A 1 185 ? -12.886 -2.986 8.771 1.00 92.50 185 ARG A O 1
ATOM 1452 N N . TYR A 1 186 ? -13.531 -2.852 6.623 1.00 93.50 186 TYR A N 1
ATOM 1453 C CA . TYR A 1 186 ? -14.246 -4.133 6.562 1.00 93.50 186 TYR A CA 1
ATOM 1454 C C . TYR A 1 186 ? -13.496 -5.204 5.764 1.00 93.50 186 TYR A C 1
ATOM 1456 O O . TYR A 1 186 ? -14.069 -6.234 5.413 1.00 93.50 186 TYR A O 1
ATOM 1464 N N . LEU A 1 187 ? -12.229 -4.957 5.430 1.00 95.50 187 LEU A N 1
ATOM 1465 C CA . LEU A 1 187 ? -11.429 -5.903 4.678 1.00 95.50 187 LEU A CA 1
ATOM 1466 C C . LEU A 1 187 ? -10.985 -7.056 5.585 1.00 95.50 187 LEU A C 1
ATOM 1468 O O . LEU A 1 187 ? -10.301 -6.859 6.588 1.00 95.50 187 LEU A O 1
ATOM 1472 N N . GLU A 1 188 ? -11.324 -8.279 5.194 1.00 94.31 188 GLU A N 1
ATOM 1473 C CA . GLU A 1 188 ? -10.797 -9.477 5.839 1.00 94.31 188 GLU A CA 1
ATOM 1474 C C . GLU A 1 188 ? -9.329 -9.699 5.458 1.00 94.31 188 GLU A C 1
ATOM 1476 O O . GLU A 1 188 ? -8.963 -9.691 4.280 1.00 94.31 188 GLU A O 1
ATOM 1481 N N . THR A 1 189 ? -8.482 -9.993 6.446 1.00 93.38 189 THR A N 1
ATOM 1482 C CA . THR A 1 189 ? -7.050 -10.273 6.230 1.00 93.38 189 THR A CA 1
ATOM 1483 C C . THR A 1 189 ? -6.805 -11.499 5.344 1.00 93.38 189 THR A C 1
ATOM 1485 O O . THR A 1 189 ? -5.753 -11.602 4.714 1.00 93.38 189 THR A O 1
ATOM 1488 N N . GLY A 1 190 ? -7.780 -12.411 5.237 1.00 96.69 190 GLY A N 1
ATOM 1489 C CA . GLY A 1 190 ? -7.738 -13.550 4.317 1.00 96.69 190 GLY A CA 1
ATOM 1490 C C . GLY A 1 190 ? -7.652 -13.139 2.844 1.00 96.69 190 GLY A C 1
ATOM 1491 O O . GLY A 1 190 ? -6.946 -13.793 2.080 1.00 96.69 190 GLY A O 1
ATOM 1492 N N . LYS A 1 191 ? -8.270 -12.016 2.456 1.00 97.44 191 LYS A N 1
ATOM 1493 C CA . LYS A 1 191 ? -8.214 -11.508 1.075 1.00 97.44 191 LYS A CA 1
ATOM 1494 C C . LYS A 1 191 ? -6.817 -11.041 0.677 1.00 97.44 191 LYS A C 1
ATOM 1496 O O . LYS A 1 191 ? -6.409 -11.243 -0.458 1.00 97.44 191 LYS A O 1
ATOM 1501 N N . LEU A 1 192 ? -6.044 -10.488 1.615 1.00 97.44 192 LEU A N 1
ATOM 1502 C CA . LEU A 1 192 ? -4.647 -10.117 1.350 1.00 97.44 192 LEU A CA 1
ATOM 1503 C C . LEU A 1 192 ? -3.785 -11.345 1.029 1.00 97.44 192 LEU A C 1
ATOM 1505 O O . LEU A 1 192 ? -2.889 -11.258 0.197 1.00 97.44 192 LEU A O 1
ATOM 1509 N N . LYS A 1 193 ? -4.081 -12.500 1.643 1.00 97.88 193 LYS A N 1
ATOM 1510 C CA . LYS A 1 193 ? -3.408 -13.765 1.311 1.00 97.88 193 LYS A CA 1
ATOM 1511 C C . LYS A 1 193 ? -3.771 -14.254 -0.090 1.00 97.88 193 LYS A C 1
ATOM 1513 O O . LYS A 1 193 ? -2.901 -14.757 -0.781 1.00 97.88 193 LYS A O 1
ATOM 1518 N N . GLN A 1 194 ? -5.024 -14.081 -0.511 1.00 98.19 194 GLN A N 1
ATOM 1519 C CA . GLN A 1 194 ? -5.452 -14.434 -1.869 1.00 98.19 194 GLN A CA 1
ATOM 1520 C C . GLN A 1 194 ? -4.744 -13.570 -2.918 1.00 98.19 194 GLN A C 1
ATOM 1522 O O . GLN A 1 194 ? -4.208 -14.110 -3.880 1.00 98.19 194 GLN A O 1
ATOM 1527 N N . VAL A 1 195 ? -4.643 -12.257 -2.676 1.00 98.38 195 VAL A N 1
ATOM 1528 C CA . VAL A 1 195 ? -3.861 -11.345 -3.530 1.00 98.38 195 VAL A CA 1
ATOM 1529 C C . VAL A 1 195 ? -2.393 -11.765 -3.593 1.00 98.38 195 VAL A C 1
ATOM 1531 O O . VAL A 1 195 ? -1.806 -11.755 -4.668 1.00 98.38 195 VAL A O 1
ATOM 1534 N N . TYR A 1 196 ? -1.799 -12.157 -2.460 1.00 98.44 196 TYR A N 1
ATOM 1535 C CA . TYR A 1 196 ? -0.427 -12.666 -2.434 1.00 98.44 196 TYR A CA 1
ATOM 1536 C C . TYR A 1 196 ? -0.259 -13.899 -3.325 1.00 98.44 196 TYR A C 1
ATOM 1538 O O . TYR A 1 196 ? 0.657 -13.925 -4.137 1.00 98.44 196 TYR A O 1
ATOM 1546 N N . THR A 1 197 ? -1.140 -14.896 -3.195 1.00 98.25 197 THR A N 1
ATOM 1547 C CA . THR A 1 197 ? -1.086 -16.112 -4.017 1.00 98.25 197 THR A CA 1
ATOM 1548 C C . THR A 1 197 ? -1.234 -15.785 -5.500 1.00 98.25 197 THR A C 1
ATOM 1550 O O . THR A 1 197 ? -0.433 -16.255 -6.291 1.00 98.25 197 THR A O 1
ATOM 1553 N N . GLU A 1 198 ? -2.173 -14.915 -5.875 1.00 98.19 198 GLU A N 1
ATOM 1554 C CA . GLU A 1 198 ? -2.373 -14.530 -7.278 1.00 98.19 198 GLU A CA 1
ATOM 1555 C C . GLU A 1 198 ? -1.157 -13.810 -7.889 1.00 98.19 198 GLU A C 1
ATOM 1557 O O . GLU A 1 198 ? -0.802 -14.047 -9.046 1.00 98.19 198 GLU A O 1
ATOM 1562 N N . LEU A 1 199 ? -0.505 -12.934 -7.120 1.00 98.25 199 LEU A N 1
ATOM 1563 C CA . LEU A 1 199 ? 0.704 -12.245 -7.572 1.00 98.25 199 LEU A CA 1
ATOM 1564 C C . LEU A 1 199 ? 1.909 -13.186 -7.619 1.00 98.25 199 LEU A C 1
ATOM 1566 O O . LEU A 1 199 ? 2.677 -13.115 -8.571 1.00 98.25 199 LEU A O 1
ATOM 1570 N N . ALA A 1 200 ? 2.043 -14.086 -6.643 1.00 97.88 200 ALA A N 1
ATOM 1571 C CA . ALA A 1 200 ? 3.090 -15.102 -6.628 1.00 97.88 200 ALA A CA 1
ATOM 1572 C C . ALA A 1 200 ? 2.943 -16.098 -7.790 1.00 97.88 200 ALA A C 1
ATOM 1574 O O . ALA A 1 200 ? 3.944 -16.494 -8.371 1.00 97.88 200 ALA A O 1
ATOM 1575 N N . ASP A 1 201 ? 1.712 -16.444 -8.178 1.00 97.81 201 ASP A N 1
ATOM 1576 C CA . ASP A 1 201 ? 1.441 -17.284 -9.352 1.00 97.81 201 ASP A CA 1
ATOM 1577 C C . ASP A 1 201 ? 1.832 -16.592 -10.673 1.00 97.81 201 ASP A C 1
ATOM 1579 O O . ASP A 1 201 ? 2.059 -17.264 -11.676 1.00 97.81 201 ASP A O 1
ATOM 1583 N N . SER A 1 202 ? 1.893 -15.254 -10.685 1.00 97.00 202 SER A N 1
ATOM 1584 C CA . SER A 1 202 ? 2.318 -14.456 -11.845 1.00 97.00 202 SER A CA 1
ATOM 1585 C C . SER A 1 202 ? 3.822 -14.131 -11.838 1.00 97.00 202 SER A C 1
ATOM 1587 O O . SER A 1 202 ? 4.350 -13.673 -12.850 1.00 97.00 202 SER A O 1
ATOM 1589 N N . ASP A 1 203 ? 4.507 -14.331 -10.709 1.00 97.12 203 ASP A N 1
ATOM 1590 C CA . ASP A 1 203 ? 5.936 -14.065 -10.509 1.00 97.12 203 ASP A CA 1
ATOM 1591 C C . ASP A 1 203 ? 6.718 -15.385 -10.581 1.00 97.12 203 ASP A C 1
ATOM 1593 O O . ASP A 1 203 ? 6.998 -16.015 -9.561 1.00 97.12 203 ASP A O 1
ATOM 1597 N N . ASP A 1 204 ? 7.072 -15.805 -11.801 1.00 96.69 204 ASP A N 1
ATOM 1598 C CA . ASP A 1 204 ? 7.757 -17.081 -12.083 1.00 96.69 204 ASP A CA 1
ATOM 1599 C C . ASP A 1 204 ? 9.042 -17.285 -11.258 1.00 96.69 204 ASP A C 1
ATOM 1601 O O . ASP A 1 204 ? 9.422 -18.412 -10.929 1.00 96.69 204 ASP A O 1
ATOM 1605 N N . GLU A 1 205 ? 9.730 -16.190 -10.931 1.00 96.81 205 GLU A N 1
ATOM 1606 C CA . GLU A 1 205 ? 10.995 -16.194 -10.197 1.00 96.81 205 GLU A CA 1
ATOM 1607 C C . GLU A 1 205 ? 10.815 -15.959 -8.687 1.00 96.81 205 GLU A C 1
ATOM 1609 O O . GLU A 1 205 ? 11.798 -16.010 -7.944 1.00 96.81 205 GLU A O 1
ATOM 1614 N N . LEU A 1 206 ? 9.580 -15.720 -8.220 1.00 96.19 206 LEU A N 1
ATOM 1615 C CA . LEU A 1 206 ? 9.251 -15.356 -6.835 1.00 96.19 206 LEU A CA 1
ATOM 1616 C C . LEU A 1 206 ? 10.141 -14.219 -6.307 1.00 96.19 206 LEU A C 1
ATOM 1618 O O . LEU A 1 206 ? 10.615 -14.233 -5.168 1.00 96.19 206 LEU A O 1
ATOM 1622 N N . THR A 1 207 ? 10.392 -13.226 -7.158 1.00 97.38 207 THR A N 1
ATOM 1623 C CA . THR A 1 207 ? 11.205 -12.049 -6.825 1.00 97.38 207 THR A CA 1
ATOM 1624 C C . THR A 1 207 ? 10.540 -11.139 -5.795 1.00 97.38 207 THR A C 1
ATOM 1626 O O . THR A 1 207 ? 11.210 -10.306 -5.174 1.00 97.38 207 THR A O 1
ATOM 1629 N N . GLY A 1 208 ? 9.223 -11.262 -5.616 1.00 97.75 208 GLY A N 1
ATOM 1630 C CA . GLY A 1 208 ? 8.426 -10.354 -4.803 1.00 97.75 208 GLY A CA 1
ATOM 1631 C C . GLY A 1 208 ? 8.129 -9.036 -5.523 1.00 97.75 208 GLY A C 1
ATOM 1632 O O . GLY A 1 208 ? 7.749 -8.060 -4.867 1.00 97.75 208 GLY A O 1
ATOM 1633 N N . LEU A 1 209 ? 8.336 -8.968 -6.846 1.00 98.06 209 LEU A N 1
ATOM 1634 C CA . LEU A 1 209 ? 8.202 -7.763 -7.665 1.00 98.06 209 LEU A CA 1
ATOM 1635 C C . LEU A 1 209 ? 7.109 -7.935 -8.726 1.00 98.06 209 LEU A C 1
ATOM 1637 O O . LEU A 1 209 ? 7.091 -8.912 -9.459 1.00 98.06 209 LEU A O 1
ATOM 1641 N N . CYS A 1 210 ? 6.236 -6.940 -8.876 1.00 97.62 210 CYS A N 1
ATOM 1642 C CA . CYS A 1 210 ? 5.197 -6.938 -9.914 1.00 97.62 210 CYS A CA 1
ATOM 1643 C C . CYS A 1 210 ? 5.023 -5.551 -10.540 1.00 97.62 210 CYS A C 1
ATOM 1645 O O . CYS A 1 210 ? 5.492 -4.539 -10.004 1.00 97.62 210 CYS A O 1
ATOM 1647 N N . SER A 1 211 ? 4.341 -5.472 -11.681 1.00 96.62 211 SER A N 1
ATOM 1648 C CA . SER A 1 211 ? 3.911 -4.186 -12.230 1.00 96.62 211 SER A CA 1
ATOM 1649 C C . SER A 1 211 ? 2.737 -3.609 -11.427 1.00 96.62 211 SER A C 1
ATOM 1651 O O . SER A 1 211 ? 1.918 -4.328 -10.857 1.00 96.62 211 SER A O 1
ATOM 1653 N N . PHE A 1 212 ? 2.599 -2.279 -11.414 1.00 96.31 212 PHE A N 1
ATOM 1654 C CA . PHE A 1 212 ? 1.464 -1.630 -10.743 1.00 96.31 212 PHE A CA 1
ATOM 1655 C C . PHE A 1 212 ? 0.103 -2.076 -11.296 1.00 96.31 212 PHE A C 1
ATOM 1657 O O . PHE A 1 212 ? -0.869 -2.171 -10.552 1.00 96.31 212 PHE A O 1
ATOM 1664 N N . VAL A 1 213 ? 0.040 -2.346 -12.602 1.00 95.81 213 VAL A N 1
ATOM 1665 C CA . VAL A 1 213 ? -1.186 -2.782 -13.276 1.00 95.81 213 VAL A CA 1
ATOM 1666 C C . VAL A 1 213 ? -1.598 -4.171 -12.788 1.00 95.81 213 VAL A C 1
ATOM 1668 O O . VAL A 1 213 ? -2.771 -4.383 -12.502 1.00 95.81 213 VAL A O 1
ATOM 1671 N N . GLU A 1 214 ? -0.649 -5.097 -12.631 1.00 96.94 214 GLU A N 1
ATOM 1672 C CA . GLU A 1 214 ? -0.909 -6.425 -12.057 1.00 96.94 214 GLU A CA 1
ATOM 1673 C C . GLU A 1 214 ? -1.367 -6.328 -10.602 1.00 96.94 214 GLU A C 1
ATOM 1675 O O . GLU A 1 214 ? -2.390 -6.913 -10.253 1.00 96.94 214 GLU A O 1
ATOM 1680 N N . LEU A 1 215 ? -0.682 -5.523 -9.783 1.00 97.44 215 LEU A N 1
ATOM 1681 C CA . LEU A 1 215 ? -1.061 -5.285 -8.388 1.00 97.44 215 LEU A CA 1
ATOM 1682 C C . LEU A 1 215 ? -2.490 -4.736 -8.263 1.00 97.44 215 LEU A C 1
ATOM 1684 O O . LEU A 1 215 ? -3.283 -5.225 -7.458 1.00 97.44 215 LEU A O 1
ATOM 1688 N N . HIS A 1 216 ? -2.831 -3.724 -9.065 1.00 96.56 216 HIS A N 1
ATOM 1689 C CA . HIS A 1 216 ? -4.166 -3.121 -9.069 1.00 96.56 216 HIS A CA 1
ATOM 1690 C C . HIS A 1 216 ? -5.230 -4.115 -9.541 1.00 96.56 216 HIS A C 1
ATOM 1692 O O . HIS A 1 216 ? -6.255 -4.274 -8.880 1.00 96.56 216 HIS A O 1
ATOM 1698 N N . ASN A 1 217 ? -4.955 -4.862 -10.612 1.00 96.88 217 ASN A N 1
ATOM 1699 C CA . ASN A 1 217 ? -5.856 -5.901 -11.106 1.00 96.88 217 ASN A CA 1
ATOM 1700 C C . ASN A 1 217 ? -6.092 -7.004 -10.066 1.00 96.88 217 ASN A C 1
ATOM 1702 O O . ASN A 1 217 ? -7.234 -7.430 -9.892 1.00 96.88 217 ASN A O 1
ATOM 1706 N N . ALA A 1 218 ? -5.050 -7.437 -9.350 1.00 98.06 218 ALA A N 1
ATOM 1707 C CA . ALA A 1 218 ? -5.172 -8.419 -8.277 1.00 98.06 218 ALA A CA 1
ATOM 1708 C C . ALA A 1 218 ? -6.045 -7.883 -7.128 1.00 98.06 218 ALA A C 1
ATOM 1710 O O . ALA A 1 218 ? -6.920 -8.592 -6.628 1.00 98.06 218 ALA A O 1
ATOM 1711 N N . PHE A 1 219 ? -5.905 -6.606 -6.750 1.00 97.75 219 PHE A N 1
ATOM 1712 C CA . PHE A 1 219 ? -6.810 -5.985 -5.777 1.00 97.75 219 PHE A CA 1
ATOM 1713 C C . PHE A 1 219 ? -8.265 -5.970 -6.250 1.00 97.75 219 PHE A C 1
ATOM 1715 O O . PHE A 1 219 ? -9.152 -6.384 -5.500 1.00 97.75 219 PHE A O 1
ATOM 1722 N N . VAL A 1 220 ? -8.518 -5.565 -7.497 1.00 96.88 220 VAL A N 1
ATOM 1723 C CA . VAL A 1 220 ? -9.874 -5.523 -8.064 1.00 96.88 220 VAL A CA 1
ATOM 1724 C C . VAL A 1 220 ? -10.503 -6.919 -8.103 1.00 96.88 220 VAL A C 1
ATOM 1726 O O . VAL A 1 220 ? -11.638 -7.085 -7.655 1.00 96.88 220 VAL A O 1
ATOM 1729 N N . ARG A 1 221 ? -9.769 -7.945 -8.556 1.00 97.88 221 ARG A N 1
ATOM 1730 C CA . ARG A 1 221 ? -10.258 -9.338 -8.616 1.00 97.88 221 ARG A CA 1
ATOM 1731 C C . ARG A 1 221 ? -10.602 -9.904 -7.239 1.00 97.88 221 ARG A C 1
ATOM 1733 O O . ARG A 1 221 ? -11.597 -10.612 -7.098 1.00 97.88 221 ARG A O 1
ATOM 1740 N N . ASN A 1 222 ? -9.843 -9.530 -6.210 1.00 98.00 222 ASN A N 1
ATOM 1741 C CA . ASN A 1 222 ? -10.091 -9.939 -4.825 1.00 98.00 222 ASN A CA 1
ATOM 1742 C C . ASN A 1 222 ? -11.075 -9.014 -4.074 1.00 98.00 222 ASN A C 1
ATOM 1744 O O . ASN A 1 222 ? -11.258 -9.144 -2.858 1.00 98.00 222 ASN A O 1
ATOM 1748 N N . ASN A 1 223 ? -11.764 -8.108 -4.780 1.00 97.12 223 ASN A N 1
ATOM 1749 C CA . ASN A 1 223 ? -12.718 -7.148 -4.214 1.00 97.12 223 ASN A CA 1
ATOM 1750 C C . ASN A 1 223 ? -12.104 -6.283 -3.098 1.00 97.12 223 ASN A C 1
ATOM 1752 O O . ASN A 1 223 ? -12.712 -6.091 -2.038 1.00 97.12 223 ASN A O 1
ATOM 1756 N N . ILE A 1 224 ? -10.876 -5.811 -3.316 1.00 97.31 224 ILE A N 1
ATOM 1757 C CA . ILE A 1 224 ? -10.185 -4.838 -2.471 1.00 97.31 224 ILE A CA 1
ATOM 1758 C C . ILE A 1 224 ? -10.241 -3.494 -3.189 1.00 97.31 224 ILE A C 1
ATOM 1760 O O . ILE A 1 224 ? -9.488 -3.234 -4.124 1.00 97.31 224 ILE A O 1
ATOM 1764 N N . PHE A 1 225 ? -11.165 -2.640 -2.760 1.00 95.00 225 PHE A N 1
ATOM 1765 C CA . PHE A 1 225 ? -11.355 -1.326 -3.359 1.00 95.00 225 PHE A CA 1
ATOM 1766 C C . PHE A 1 225 ? -10.501 -0.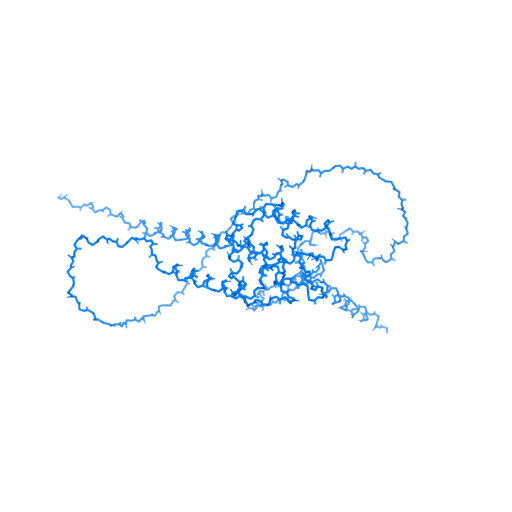300 -2.621 1.00 95.00 225 PHE A C 1
ATOM 1768 O O . PHE A 1 225 ? -10.761 0.026 -1.465 1.00 95.00 225 PHE A O 1
ATOM 1775 N N . LEU A 1 226 ? -9.479 0.202 -3.305 1.00 95.31 226 LEU A N 1
ATOM 1776 C CA . LEU A 1 226 ? -8.671 1.330 -2.866 1.00 95.31 226 LEU A CA 1
ATOM 1777 C C . LEU A 1 226 ? -8.884 2.483 -3.834 1.00 95.31 226 LEU A C 1
ATOM 1779 O O . LEU A 1 226 ? -8.932 2.271 -5.045 1.00 95.31 226 LEU A O 1
ATOM 1783 N N . ALA A 1 227 ? -8.978 3.705 -3.313 1.00 95.19 227 ALA A N 1
ATOM 1784 C CA . ALA A 1 227 ? -8.964 4.878 -4.172 1.00 95.19 227 ALA A CA 1
ATOM 1785 C C . ALA A 1 227 ? -7.663 4.894 -4.990 1.00 95.19 227 ALA A C 1
ATOM 1787 O O . ALA A 1 227 ? -6.570 4.779 -4.432 1.00 95.19 227 ALA A O 1
ATOM 1788 N N . ASP A 1 228 ? -7.773 5.078 -6.304 1.00 93.69 228 ASP A N 1
ATOM 1789 C CA . ASP A 1 228 ? -6.632 5.063 -7.224 1.00 93.69 228 ASP A CA 1
ATOM 1790 C C . ASP A 1 228 ? -5.445 5.943 -6.776 1.00 93.69 228 ASP A C 1
ATOM 1792 O O . ASP A 1 228 ? -4.307 5.465 -6.814 1.00 93.69 228 ASP A O 1
ATOM 1796 N N . PRO A 1 229 ? -5.642 7.193 -6.297 1.00 95.00 229 PRO A N 1
ATOM 1797 C CA . PRO A 1 229 ? -4.543 8.013 -5.787 1.00 95.00 229 PRO A CA 1
ATOM 1798 C C . PRO A 1 229 ? -3.836 7.385 -4.582 1.00 95.00 229 PRO A C 1
ATOM 1800 O O . PRO A 1 229 ? -2.611 7.443 -4.490 1.00 95.00 229 PRO A O 1
ATOM 1803 N N . LEU A 1 230 ? -4.590 6.750 -3.682 1.00 96.44 230 LEU A N 1
ATOM 1804 C CA . LEU A 1 230 ? -4.051 6.092 -2.496 1.00 96.44 230 LEU A CA 1
ATOM 1805 C C . LEU A 1 230 ? -3.291 4.815 -2.862 1.00 96.44 230 LEU A C 1
ATOM 1807 O O . LEU A 1 230 ? -2.173 4.624 -2.393 1.00 96.44 230 LEU A O 1
ATOM 1811 N N . ALA A 1 231 ? -3.847 3.979 -3.741 1.00 96.56 231 ALA A N 1
ATOM 1812 C CA . ALA A 1 231 ? -3.174 2.775 -4.227 1.00 96.56 231 ALA A CA 1
ATOM 1813 C C . ALA A 1 231 ? -1.843 3.119 -4.915 1.00 96.56 231 ALA A C 1
ATOM 1815 O O . ALA A 1 231 ? -0.816 2.498 -4.639 1.00 96.56 231 ALA A O 1
ATOM 1816 N N . ARG A 1 232 ? -1.837 4.162 -5.757 1.00 95.88 232 ARG A N 1
ATOM 1817 C CA . ARG A 1 232 ? -0.619 4.673 -6.403 1.00 95.88 232 ARG A CA 1
ATOM 1818 C C . ARG A 1 232 ? 0.372 5.235 -5.397 1.00 95.88 232 ARG A C 1
ATOM 1820 O O . ARG A 1 232 ? 1.564 4.981 -5.547 1.00 95.88 232 ARG A O 1
ATOM 1827 N N . LEU A 1 233 ? -0.095 5.981 -4.395 1.00 96.69 233 LEU A N 1
ATOM 1828 C CA . LEU A 1 233 ? 0.758 6.517 -3.337 1.00 96.69 233 LEU A CA 1
ATOM 1829 C C . LEU A 1 233 ? 1.480 5.387 -2.603 1.00 96.69 233 LEU A C 1
ATOM 1831 O O . LEU A 1 233 ? 2.704 5.394 -2.543 1.00 96.69 233 LEU A O 1
ATOM 1835 N N . VAL A 1 234 ? 0.737 4.386 -2.129 1.00 97.44 234 VAL A N 1
ATOM 1836 C CA . VAL A 1 234 ? 1.281 3.238 -1.390 1.00 97.44 234 VAL A CA 1
ATOM 1837 C C . VAL A 1 234 ? 2.235 2.422 -2.259 1.00 97.44 234 VAL A C 1
ATOM 1839 O O . VAL A 1 234 ? 3.337 2.105 -1.823 1.00 97.44 234 VAL A O 1
ATOM 1842 N N . ALA A 1 235 ? 1.867 2.136 -3.509 1.00 97.50 235 ALA A N 1
ATOM 1843 C CA . ALA A 1 235 ? 2.754 1.442 -4.439 1.00 97.50 235 ALA A CA 1
ATOM 1844 C C . ALA A 1 235 ? 4.046 2.236 -4.709 1.00 97.50 235 ALA A C 1
ATOM 1846 O O . ALA A 1 235 ? 5.122 1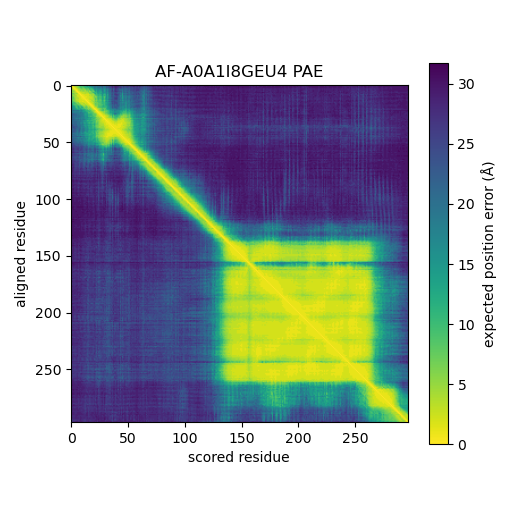.649 -4.794 1.00 97.50 235 ALA A O 1
ATOM 1847 N N . SER A 1 236 ? 3.956 3.571 -4.778 1.00 96.81 236 SER A N 1
ATOM 1848 C CA . SER A 1 236 ? 5.108 4.451 -5.021 1.00 96.81 236 SER A CA 1
ATOM 1849 C C . SER A 1 236 ? 6.121 4.449 -3.873 1.00 96.81 236 SER A C 1
ATOM 1851 O O . SER A 1 236 ? 7.307 4.666 -4.109 1.00 96.81 236 SER A O 1
ATOM 1853 N N . VAL A 1 237 ? 5.689 4.170 -2.640 1.00 97.12 237 VAL A N 1
ATOM 1854 C CA . VAL A 1 237 ? 6.586 4.021 -1.479 1.00 97.12 237 VAL A CA 1
ATOM 1855 C C . VAL A 1 237 ? 7.473 2.781 -1.614 1.00 97.12 237 VAL A C 1
ATOM 1857 O O . VAL A 1 237 ? 8.635 2.795 -1.213 1.00 97.12 237 VAL A O 1
ATOM 1860 N N . PHE A 1 238 ? 6.952 1.713 -2.222 1.00 97.75 238 PHE A N 1
ATOM 1861 C CA . PHE A 1 238 ? 7.598 0.398 -2.274 1.00 97.75 238 PHE A CA 1
ATOM 1862 C C . PHE A 1 238 ? 8.098 0.013 -3.672 1.00 97.75 238 PHE A C 1
ATOM 1864 O O . PHE A 1 238 ? 8.176 -1.171 -4.007 1.00 97.75 238 PHE A O 1
ATOM 1871 N N . ILE A 1 239 ? 8.467 0.999 -4.491 1.00 97.12 239 ILE A N 1
ATOM 1872 C CA . ILE A 1 239 ? 9.114 0.756 -5.787 1.00 97.12 239 ILE A CA 1
ATOM 1873 C C . ILE A 1 239 ? 10.503 0.155 -5.570 1.00 97.12 239 ILE A C 1
ATOM 1875 O O . ILE A 1 239 ? 11.265 0.602 -4.708 1.00 97.12 239 ILE A O 1
ATOM 1879 N N . SER A 1 240 ? 10.841 -0.856 -6.370 1.00 96.50 240 SER A N 1
ATOM 1880 C CA . SER A 1 240 ? 12.175 -1.446 -6.367 1.00 96.50 240 SER A CA 1
ATOM 1881 C C . SER A 1 240 ? 13.208 -0.417 -6.843 1.00 96.50 240 SER A C 1
ATOM 1883 O O . SER A 1 240 ? 13.069 0.111 -7.948 1.00 96.50 240 SER A O 1
ATOM 1885 N N . PRO A 1 241 ? 14.274 -0.145 -6.068 1.00 94.00 241 PRO A N 1
ATOM 1886 C CA . PRO A 1 241 ? 15.350 0.732 -6.524 1.00 94.00 241 PRO A CA 1
ATOM 1887 C C . PRO A 1 241 ? 16.196 0.085 -7.632 1.00 94.00 241 PRO A C 1
ATOM 1889 O O . PRO A 1 241 ? 16.907 0.791 -8.340 1.00 94.00 241 PRO A O 1
ATOM 1892 N N . TYR A 1 242 ? 16.131 -1.244 -7.773 1.00 95.25 242 TYR A N 1
ATOM 1893 C CA . TYR A 1 242 ? 16.920 -2.009 -8.740 1.00 95.25 242 TYR A CA 1
ATOM 1894 C C . TYR A 1 242 ? 16.204 -2.165 -10.087 1.00 95.25 242 TYR A C 1
ATOM 1896 O O . TYR A 1 242 ? 16.855 -2.151 -11.126 1.00 95.25 242 TYR A O 1
ATOM 1904 N N . GLU A 1 243 ? 14.870 -2.270 -10.072 1.00 93.50 243 GLU A N 1
ATOM 1905 C CA . GLU A 1 243 ? 14.048 -2.501 -11.269 1.00 93.50 243 GLU A CA 1
ATOM 1906 C C . GLU A 1 243 ? 12.824 -1.569 -11.326 1.00 93.50 243 GLU A C 1
ATOM 1908 O O . GLU A 1 243 ? 11.682 -2.025 -11.235 1.00 93.50 243 GLU A O 1
ATOM 1913 N N . PRO A 1 244 ? 13.001 -0.245 -11.464 1.00 88.62 244 PRO A N 1
ATOM 1914 C CA . PRO A 1 244 ? 11.871 0.652 -11.679 1.00 88.62 244 PRO A CA 1
ATOM 1915 C C . PRO A 1 244 ? 11.213 0.374 -13.049 1.00 88.62 244 PRO A C 1
ATOM 1917 O O . PRO A 1 244 ? 11.929 0.168 -14.031 1.00 88.62 244 PRO A O 1
ATOM 1920 N N . PRO A 1 245 ? 9.870 0.396 -13.176 1.00 91.81 245 PRO A N 1
ATOM 1921 C CA . PRO A 1 245 ? 8.861 0.792 -12.189 1.00 91.81 245 PRO A CA 1
ATOM 1922 C C . PRO A 1 245 ? 8.169 -0.404 -11.497 1.00 91.81 245 PRO A C 1
ATOM 1924 O O . PRO A 1 245 ? 6.959 -0.355 -11.262 1.00 91.81 245 PRO A O 1
ATOM 1927 N N . LYS A 1 246 ? 8.884 -1.500 -11.208 1.00 96.31 246 LYS A N 1
ATOM 1928 C CA . LYS A 1 246 ? 8.302 -2.632 -10.473 1.00 96.31 246 LYS A CA 1
ATOM 1929 C C . LYS A 1 246 ? 8.115 -2.294 -8.995 1.00 96.31 246 LYS A C 1
ATOM 1931 O O . LYS A 1 246 ? 8.928 -1.603 -8.378 1.00 96.31 246 LYS A O 1
ATOM 1936 N N . VAL A 1 247 ? 7.041 -2.819 -8.423 1.00 97.62 247 VAL A N 1
ATOM 1937 C CA . VAL A 1 247 ? 6.627 -2.623 -7.034 1.00 97.62 247 VAL A CA 1
ATOM 1938 C C . VAL A 1 247 ? 6.891 -3.899 -6.260 1.00 97.62 247 VAL A C 1
ATOM 1940 O O . VAL A 1 247 ? 6.535 -4.983 -6.718 1.00 97.62 247 VAL A O 1
ATOM 1943 N N . ASN A 1 248 ? 7.465 -3.772 -5.066 1.00 98.19 248 ASN A N 1
ATOM 1944 C CA . ASN A 1 248 ? 7.561 -4.895 -4.148 1.00 98.19 248 ASN A CA 1
ATOM 1945 C C . ASN A 1 248 ? 6.188 -5.152 -3.504 1.00 98.19 248 ASN A C 1
ATOM 1947 O O . ASN A 1 248 ? 5.784 -4.437 -2.579 1.00 98.19 248 ASN A O 1
ATOM 1951 N N . TYR A 1 249 ? 5.453 -6.144 -4.010 1.00 98.31 249 TYR A N 1
ATOM 1952 C CA . TYR A 1 249 ? 4.082 -6.394 -3.563 1.00 98.31 249 TYR A CA 1
ATOM 1953 C C . TYR A 1 249 ? 4.023 -6.964 -2.146 1.00 98.31 249 TYR A C 1
ATOM 1955 O O . TYR A 1 249 ? 3.074 -6.685 -1.417 1.00 98.31 249 TYR A O 1
ATOM 1963 N N . GLU A 1 250 ? 5.050 -7.690 -1.703 1.00 98.12 250 GLU A N 1
ATOM 1964 C CA . GLU A 1 250 ? 5.106 -8.239 -0.346 1.00 98.12 250 GLU A CA 1
ATOM 1965 C C . GLU A 1 250 ? 5.135 -7.128 0.706 1.00 98.12 250 GLU A C 1
ATOM 1967 O O . GLU A 1 250 ? 4.405 -7.172 1.702 1.00 98.12 250 GLU A O 1
ATOM 1972 N N . LYS A 1 251 ? 5.935 -6.084 0.460 1.00 98.00 251 LYS A N 1
ATOM 1973 C CA . LYS A 1 251 ? 6.002 -4.899 1.322 1.00 98.00 251 LYS A CA 1
ATOM 1974 C C . LYS A 1 251 ? 4.700 -4.113 1.300 1.00 98.00 251 LYS A C 1
ATOM 1976 O O . LYS A 1 251 ? 4.240 -3.710 2.365 1.00 98.00 251 LYS A O 1
ATOM 1981 N N . VAL A 1 252 ? 4.073 -3.951 0.132 1.00 98.19 252 VAL A N 1
ATOM 1982 C CA . VAL A 1 252 ? 2.755 -3.301 0.022 1.00 98.19 252 VAL A CA 1
ATOM 1983 C C . VAL A 1 252 ? 1.709 -4.046 0.852 1.00 98.19 252 VAL A C 1
ATOM 1985 O O . VAL A 1 252 ? 1.016 -3.433 1.663 1.00 98.19 252 VAL A O 1
ATOM 1988 N N . LEU A 1 253 ? 1.607 -5.367 0.696 1.00 97.94 253 LEU A N 1
ATOM 1989 C CA . LEU A 1 253 ? 0.643 -6.186 1.434 1.00 97.94 253 LEU A CA 1
ATOM 1990 C C . LEU A 1 253 ? 0.933 -6.187 2.937 1.00 97.94 253 LEU A C 1
ATOM 1992 O O . LEU A 1 253 ? 0.002 -6.097 3.737 1.00 97.94 253 LEU A O 1
ATOM 1996 N N . SER A 1 254 ? 2.210 -6.222 3.325 1.00 97.38 254 SER A N 1
ATOM 1997 C CA . SER A 1 254 ? 2.629 -6.111 4.727 1.00 97.38 254 SER A CA 1
ATOM 1998 C C . SER A 1 254 ? 2.244 -4.758 5.325 1.00 97.38 254 SER A C 1
ATOM 2000 O O . SER A 1 254 ? 1.737 -4.702 6.445 1.00 97.38 254 SER A O 1
ATOM 2002 N N . PHE A 1 255 ? 2.422 -3.672 4.571 1.00 97.38 255 PHE A N 1
ATOM 2003 C CA . PHE A 1 255 ? 2.058 -2.319 4.985 1.00 97.38 255 PHE A CA 1
ATOM 2004 C C . PHE A 1 255 ? 0.542 -2.152 5.142 1.00 97.38 255 PHE A C 1
ATOM 2006 O O . PHE A 1 255 ? 0.069 -1.652 6.165 1.00 97.38 255 PHE A O 1
ATOM 2013 N N . ILE A 1 256 ? -0.239 -2.650 4.178 1.00 97.25 256 ILE A N 1
ATOM 2014 C CA . ILE A 1 256 ? -1.703 -2.684 4.280 1.00 97.25 256 ILE A CA 1
ATOM 2015 C C . ILE A 1 256 ? -2.119 -3.528 5.489 1.00 97.25 256 ILE A C 1
ATOM 2017 O O . ILE A 1 256 ? -2.921 -3.078 6.305 1.00 97.25 256 ILE A O 1
ATOM 2021 N N . GLY A 1 257 ? -1.521 -4.706 5.667 1.00 96.25 257 GLY A N 1
ATOM 2022 C CA . GLY A 1 257 ? -1.741 -5.555 6.832 1.00 96.25 257 GLY A CA 1
ATOM 2023 C C . GLY A 1 257 ? -1.491 -4.809 8.143 1.00 96.25 257 GLY A C 1
ATOM 2024 O O . GLY A 1 257 ? -2.353 -4.820 9.020 1.00 96.25 257 GLY A O 1
ATOM 2025 N N . ALA A 1 258 ? -0.370 -4.098 8.268 1.00 95.12 258 ALA A N 1
ATOM 2026 C CA . ALA A 1 258 ? -0.055 -3.291 9.445 1.00 95.12 258 ALA A CA 1
ATOM 2027 C C . ALA A 1 258 ? -1.097 -2.185 9.696 1.00 95.12 258 ALA A C 1
ATOM 2029 O O . ALA A 1 258 ? -1.515 -1.987 10.838 1.00 95.12 258 ALA A O 1
ATOM 2030 N N . SER A 1 259 ? -1.582 -1.519 8.642 1.00 95.12 259 SER A N 1
ATOM 2031 C CA . SER A 1 259 ? -2.610 -0.472 8.759 1.00 95.12 259 SER A CA 1
ATOM 2032 C C . SER A 1 259 ? -3.947 -0.989 9.309 1.00 95.12 259 SER A C 1
ATOM 2034 O O . SER A 1 259 ? -4.597 -0.307 10.101 1.00 95.12 259 SER A O 1
ATOM 2036 N N . LEU A 1 260 ? -4.326 -2.231 8.984 1.00 93.56 260 LEU A N 1
ATOM 2037 C CA . LEU A 1 260 ? -5.547 -2.857 9.505 1.00 93.56 260 LEU A CA 1
ATOM 2038 C C . LEU A 1 260 ? -5.453 -3.160 11.009 1.00 93.56 260 LEU A C 1
ATOM 2040 O O . LEU A 1 260 ? -6.454 -3.069 11.720 1.00 93.56 260 LEU A O 1
ATOM 2044 N N . HIS A 1 261 ? -4.255 -3.473 11.510 1.00 90.25 261 HIS A N 1
ATOM 2045 C CA . HIS A 1 261 ? -4.024 -3.755 12.932 1.00 90.25 261 HIS A CA 1
ATOM 2046 C C . HIS A 1 261 ? -3.937 -2.487 13.796 1.00 90.25 261 HIS A C 1
ATOM 2048 O O . HIS A 1 261 ? -4.062 -2.563 15.020 1.00 90.25 261 HIS A O 1
ATOM 2054 N N . LEU A 1 262 ? -3.762 -1.308 13.188 1.00 85.19 262 LEU A N 1
ATOM 2055 C CA . LEU A 1 262 ? -3.633 -0.047 13.921 1.00 85.19 262 LEU A CA 1
ATOM 2056 C C . LEU A 1 262 ? -4.876 0.247 14.785 1.00 85.19 262 LEU A C 1
ATOM 2058 O O . LEU A 1 262 ? -4.754 0.691 15.924 1.00 85.19 262 LEU A O 1
ATOM 2062 N N . GLY A 1 263 ? -6.076 -0.069 14.286 1.00 69.50 263 GLY A N 1
ATOM 2063 C CA . GLY A 1 263 ? -7.333 0.187 15.010 1.00 69.50 263 GLY A CA 1
ATOM 2064 C C . GLY A 1 263 ? -7.756 -0.883 15.992 1.00 69.50 263 GLY A C 1
ATOM 2065 O O . GLY A 1 263 ? -8.501 -0.579 16.922 1.00 69.50 263 GLY A O 1
ATOM 2066 N N . SER A 1 264 ? -7.312 -2.130 15.813 1.00 70.94 264 SER A N 1
ATOM 2067 C CA . SER A 1 264 ? -7.662 -3.196 16.756 1.00 70.94 264 SER A CA 1
ATOM 2068 C C . SER A 1 264 ? -7.046 -2.936 18.129 1.00 70.94 264 SER A C 1
ATOM 2070 O O . SER A 1 264 ? -7.690 -3.185 19.147 1.00 70.94 264 SER A O 1
ATOM 2072 N N . ASN A 1 265 ? -5.844 -2.356 18.163 1.00 64.31 265 ASN A N 1
ATOM 2073 C CA . ASN A 1 265 ? -5.177 -2.021 19.417 1.00 64.31 265 ASN A CA 1
ATOM 2074 C C . ASN A 1 265 ? -5.816 -0.793 20.082 1.00 64.31 265 ASN A C 1
ATOM 2076 O O . ASN A 1 265 ? -6.137 -0.849 21.269 1.00 64.31 265 ASN A O 1
ATOM 2080 N N . SER A 1 266 ? -6.119 0.267 19.323 1.00 60.19 266 SER A N 1
ATOM 2081 C CA . SER A 1 266 ? -6.689 1.499 19.888 1.00 60.19 266 SER A CA 1
ATOM 2082 C C . SER A 1 266 ? -8.115 1.324 20.431 1.00 60.19 266 SER A C 1
ATOM 2084 O O . SER A 1 266 ? -8.475 1.932 21.437 1.00 60.19 266 SER A O 1
ATOM 2086 N N . LEU A 1 267 ? -8.939 0.473 19.804 1.00 59.12 267 LEU A N 1
ATOM 2087 C CA . LEU A 1 267 ? -10.294 0.169 20.290 1.00 59.12 267 LEU A CA 1
ATOM 2088 C C . LEU A 1 267 ? -10.275 -0.594 21.620 1.00 59.12 267 LEU A C 1
ATOM 2090 O O . LEU A 1 267 ? -11.125 -0.349 22.479 1.00 59.12 267 LEU A O 1
ATOM 2094 N N . SER A 1 268 ? -9.305 -1.492 21.807 1.00 62.31 268 SER A N 1
ATOM 2095 C CA . SER A 1 268 ? -9.155 -2.245 23.056 1.00 62.31 268 SER A CA 1
ATOM 2096 C C . SER A 1 268 ? -8.770 -1.337 24.229 1.00 62.31 268 SER A C 1
ATOM 2098 O O . SER A 1 268 ? -9.308 -1.477 25.326 1.00 62.31 268 SER A O 1
ATOM 2100 N N . GLU A 1 269 ? -7.928 -0.339 23.968 1.00 57.16 269 GLU A N 1
ATOM 2101 C CA . GLU A 1 269 ? -7.442 0.602 24.973 1.00 57.16 269 GLU A CA 1
ATOM 2102 C C . GLU A 1 269 ? -8.529 1.609 25.376 1.00 57.16 269 GLU A C 1
ATOM 2104 O O . GLU A 1 269 ? -8.802 1.797 26.560 1.00 57.16 269 GLU A O 1
ATOM 2109 N N . ALA A 1 270 ? -9.245 2.180 24.400 1.00 65.62 270 ALA A N 1
ATOM 2110 C CA . ALA A 1 270 ? -10.368 3.078 24.669 1.00 65.62 270 ALA A CA 1
ATOM 2111 C C . ALA A 1 270 ? -11.491 2.382 25.461 1.00 65.62 270 ALA A C 1
ATOM 2113 O O . ALA A 1 270 ? -12.039 2.954 26.405 1.00 65.62 270 ALA A O 1
ATOM 2114 N N . SER A 1 271 ? -11.790 1.123 25.123 1.00 69.62 271 SER A N 1
ATOM 2115 C CA . SER A 1 271 ? -12.779 0.315 25.848 1.00 69.62 271 SER A CA 1
ATOM 2116 C C . SER A 1 271 ? -12.332 0.020 27.282 1.00 69.62 271 SER A C 1
ATOM 2118 O O . SER A 1 271 ? -13.151 0.052 28.200 1.00 69.62 271 SER A O 1
ATOM 2120 N N . TYR A 1 272 ? -11.036 -0.226 27.495 1.00 71.44 272 TYR A N 1
ATOM 2121 C CA . TYR A 1 272 ? -10.466 -0.434 28.825 1.00 71.44 272 TYR A CA 1
ATOM 2122 C C . TYR A 1 272 ? -10.609 0.816 29.705 1.00 71.44 272 TYR A C 1
ATOM 2124 O O . TYR A 1 272 ? -11.104 0.719 30.828 1.00 71.44 272 TYR A O 1
ATOM 2132 N N . TYR A 1 273 ? -10.274 2.001 29.185 1.00 74.00 273 TYR A N 1
ATOM 2133 C CA . TYR A 1 273 ? -10.448 3.259 29.921 1.00 74.00 273 TYR A CA 1
ATOM 2134 C C . TYR A 1 273 ? -11.916 3.575 30.221 1.00 74.00 273 TYR A C 1
ATOM 2136 O O . TYR A 1 273 ? -12.240 4.028 31.321 1.00 74.00 273 TYR A O 1
ATOM 2144 N N . GLN A 1 274 ? -12.821 3.301 29.279 1.00 79.56 274 GLN A N 1
ATOM 2145 C CA . GLN A 1 274 ? -14.254 3.489 29.497 1.00 79.56 274 GLN A CA 1
ATOM 2146 C C . GLN A 1 274 ? -14.795 2.546 30.582 1.00 79.56 274 GLN A C 1
ATOM 2148 O O . GLN A 1 274 ? -15.558 2.978 31.449 1.00 79.56 274 GLN A O 1
ATOM 2153 N N . ALA A 1 275 ? -14.361 1.282 30.584 1.00 78.94 275 ALA A N 1
ATOM 2154 C CA . ALA A 1 275 ? -14.704 0.328 31.635 1.00 78.94 275 ALA A CA 1
ATOM 2155 C C . ALA A 1 275 ? -14.168 0.775 33.007 1.00 78.94 275 ALA A C 1
ATOM 2157 O O . ALA A 1 275 ? -14.875 0.681 34.012 1.00 78.94 275 ALA A O 1
ATOM 2158 N N . GLN A 1 276 ? -12.954 1.329 33.051 1.00 77.12 276 GLN A N 1
ATOM 2159 C CA . GLN A 1 276 ? -12.345 1.831 34.283 1.00 77.12 276 GLN A CA 1
ATOM 2160 C C . GLN A 1 276 ? -13.097 3.048 34.854 1.00 77.12 276 GLN A C 1
ATOM 2162 O O . GLN A 1 276 ? -13.325 3.123 36.062 1.00 77.12 276 GLN A O 1
ATOM 2167 N N . GLN A 1 277 ? -13.557 3.967 33.995 1.00 79.31 277 GLN A N 1
ATOM 2168 C CA . GLN A 1 277 ? -14.386 5.102 34.420 1.00 79.31 277 GLN A CA 1
ATOM 2169 C C . GLN A 1 277 ? -15.750 4.663 34.965 1.00 79.31 277 GLN A C 1
ATOM 2171 O O . GLN A 1 277 ? -16.197 5.192 35.983 1.00 79.31 277 GLN A O 1
ATOM 2176 N N . GLN A 1 278 ? -16.405 3.679 34.340 1.00 84.56 278 GLN A N 1
ATOM 2177 C CA . GLN A 1 278 ? -17.668 3.142 34.862 1.00 84.56 278 GLN A CA 1
ATOM 2178 C C . GLN A 1 278 ? -17.489 2.488 36.238 1.00 84.56 278 GLN A C 1
ATOM 2180 O O . GLN A 1 278 ? -18.348 2.643 37.106 1.00 84.56 278 GLN A O 1
ATOM 2185 N N . GLN A 1 279 ? -16.361 1.810 36.470 1.00 84.94 279 GLN A N 1
ATOM 2186 C CA . GLN A 1 279 ? -16.071 1.192 37.763 1.00 84.94 279 GLN A CA 1
ATOM 2187 C C . GLN A 1 279 ? -15.850 2.235 38.874 1.00 84.94 279 GLN A C 1
ATOM 2189 O O . GLN A 1 279 ? -16.331 2.044 39.990 1.00 84.94 279 GLN A O 1
ATOM 2194 N N . GLN A 1 280 ? -15.209 3.373 38.576 1.00 79.31 280 GLN A N 1
ATOM 2195 C CA . GLN A 1 280 ? -15.087 4.482 39.537 1.00 79.31 280 GLN A CA 1
ATOM 2196 C C . GLN A 1 280 ? -16.431 5.150 39.857 1.00 79.31 280 GLN A C 1
ATOM 2198 O O . GLN A 1 280 ? -16.674 5.506 41.009 1.00 79.31 280 GLN A O 1
ATOM 2203 N N . GLN A 1 281 ? -17.330 5.288 38.878 1.00 81.44 281 GLN A N 1
ATOM 2204 C CA . GLN A 1 281 ? -18.659 5.865 39.123 1.00 81.44 281 GLN A CA 1
ATOM 2205 C C . GLN A 1 281 ? -19.520 4.979 40.035 1.00 81.44 281 GLN A C 1
ATOM 2207 O O . GLN A 1 281 ? -20.246 5.502 40.877 1.00 81.44 281 GLN A O 1
ATOM 2212 N N . GLN A 1 282 ? -19.401 3.651 39.931 1.00 78.94 282 GLN A N 1
ATOM 2213 C CA . GLN A 1 282 ? -20.100 2.730 40.837 1.00 78.94 282 GLN A CA 1
ATOM 2214 C C . GLN A 1 282 ? -19.571 2.802 42.275 1.00 78.94 282 GLN A C 1
ATOM 2216 O O . GLN A 1 282 ? -20.354 2.685 43.213 1.00 78.94 282 GLN A O 1
ATOM 2221 N N . LEU A 1 283 ? -18.268 3.039 42.460 1.00 70.56 283 LEU A N 1
ATOM 2222 C CA . LEU A 1 283 ? -17.680 3.204 43.793 1.00 70.56 283 LEU A CA 1
ATOM 2223 C C . LEU A 1 283 ? -18.081 4.535 44.445 1.00 70.56 283 LEU A C 1
ATOM 2225 O O . LEU A 1 283 ? -18.349 4.565 45.643 1.00 70.56 283 LEU A O 1
ATOM 2229 N N . ASN A 1 284 ? -18.196 5.616 43.669 1.00 72.62 284 ASN A N 1
ATOM 2230 C CA . ASN A 1 284 ? -18.586 6.926 44.203 1.00 72.62 284 ASN A CA 1
ATOM 2231 C C . ASN A 1 284 ? -20.107 7.116 44.356 1.00 72.62 284 ASN A C 1
ATOM 2233 O O . ASN A 1 284 ? -20.534 7.958 45.142 1.00 72.62 284 ASN A O 1
ATOM 2237 N N . GLY A 1 285 ? -20.938 6.342 43.652 1.00 63.94 285 GLY A N 1
ATOM 2238 C CA . GLY A 1 285 ? -22.402 6.452 43.722 1.00 63.94 285 GLY A CA 1
ATOM 2239 C C . GLY A 1 285 ? -23.064 5.788 44.939 1.00 63.94 285 GLY A C 1
ATOM 2240 O O . GLY A 1 285 ? -24.268 5.938 45.123 1.00 63.94 285 GLY A O 1
ATOM 2241 N N . GLY A 1 286 ? -22.318 5.047 45.768 1.00 54.84 286 GLY A N 1
ATOM 2242 C CA . GLY A 1 286 ? -22.879 4.226 46.852 1.00 54.84 286 GLY A CA 1
ATOM 2243 C C . GLY A 1 286 ? -23.046 4.902 48.220 1.00 54.84 286 GLY A C 1
ATOM 2244 O O . GLY A 1 286 ? -23.596 4.282 49.125 1.00 54.84 286 GLY A O 1
ATOM 2245 N N . SER A 1 287 ? -22.588 6.143 48.414 1.00 56.12 287 SER A N 1
ATOM 2246 C CA . SER A 1 287 ? -22.441 6.740 49.759 1.00 56.12 287 SER A CA 1
ATOM 2247 C C . SER A 1 287 ? -23.530 7.756 50.141 1.00 56.12 287 SER A C 1
ATOM 2249 O O . SER A 1 287 ? -23.250 8.724 50.847 1.00 56.12 287 SER A O 1
ATOM 2251 N N . GLY A 1 288 ? -24.764 7.566 49.664 1.00 57.12 288 GLY A N 1
ATOM 2252 C CA . GLY A 1 288 ? -25.809 8.597 49.705 1.00 57.12 288 GLY A CA 1
ATOM 2253 C C . GLY A 1 288 ? -27.201 8.143 50.142 1.00 57.12 288 GLY A C 1
ATOM 2254 O O . GLY A 1 288 ? -28.169 8.659 49.606 1.00 57.12 288 GLY A O 1
ATOM 2255 N N . TYR A 1 289 ? -27.331 7.197 51.075 1.00 53.97 289 TYR A N 1
ATOM 2256 C CA . TYR A 1 289 ? -28.609 6.934 51.755 1.00 53.97 289 TYR A CA 1
ATOM 2257 C C . TYR A 1 289 ? -28.365 6.602 53.231 1.00 53.97 289 TYR A C 1
ATOM 2259 O O . TYR A 1 289 ? -28.459 5.451 53.645 1.00 53.97 289 TYR A O 1
ATOM 2267 N N . TYR A 1 290 ? -28.054 7.620 54.037 1.00 57.28 290 TYR A N 1
ATOM 2268 C CA . TYR A 1 290 ? -28.395 7.562 55.456 1.00 57.28 290 TYR A CA 1
ATOM 2269 C C . TYR A 1 290 ? -29.697 8.324 55.658 1.00 57.28 290 TYR A C 1
ATOM 2271 O O . TYR A 1 290 ? -29.766 9.545 55.541 1.00 57.28 290 TYR A O 1
ATOM 2279 N N . HIS A 1 291 ? -30.722 7.506 55.874 1.00 53.91 291 HIS A N 1
ATOM 2280 C CA . HIS A 1 291 ? -32.063 7.817 56.329 1.00 53.91 291 HIS A CA 1
ATOM 2281 C C . HIS A 1 291 ? -32.012 8.868 57.441 1.00 53.91 291 HIS A C 1
ATOM 2283 O O . HIS A 1 291 ? -31.383 8.671 58.480 1.00 53.91 291 HIS A O 1
ATOM 2289 N N . GLN A 1 292 ? -32.665 9.992 57.186 1.00 54.09 292 GLN A N 1
ATOM 2290 C CA . GLN A 1 292 ? -32.882 11.068 58.131 1.00 54.09 292 GLN A CA 1
ATOM 2291 C C . GLN A 1 292 ? -34.296 10.893 58.686 1.00 54.09 292 GLN A C 1
ATOM 2293 O O . GLN A 1 292 ? -35.186 11.651 58.337 1.00 54.09 292 GLN A O 1
ATOM 2298 N N . ASP A 1 293 ? -34.504 9.856 59.493 1.00 57.41 293 ASP A N 1
ATOM 2299 C CA . ASP A 1 293 ? -35.773 9.606 60.177 1.00 57.41 293 ASP A CA 1
ATOM 2300 C C . ASP A 1 293 ? -35.473 9.239 61.631 1.00 57.41 293 ASP A C 1
ATOM 2302 O O . ASP A 1 293 ? -35.118 8.107 61.930 1.00 57.41 293 ASP A O 1
ATOM 23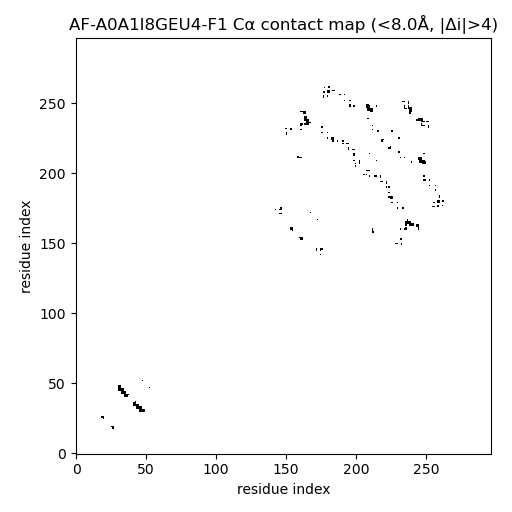06 N N . ASP A 1 294 ? -35.513 10.246 62.505 1.00 51.94 294 ASP A N 1
ATOM 2307 C CA . ASP A 1 294 ? -36.104 10.139 63.846 1.00 51.94 294 ASP A CA 1
ATOM 2308 C C . ASP A 1 294 ? -36.067 11.514 64.532 1.00 51.94 294 ASP A C 1
ATOM 2310 O O . ASP A 1 294 ? -35.205 11.856 65.342 1.00 51.94 294 ASP A O 1
ATOM 2314 N N . GLN A 1 295 ? -37.043 12.344 64.174 1.00 53.41 295 GLN A N 1
ATOM 2315 C CA . GLN A 1 295 ? -37.639 13.283 65.114 1.00 53.41 295 GLN A CA 1
ATOM 2316 C C . GL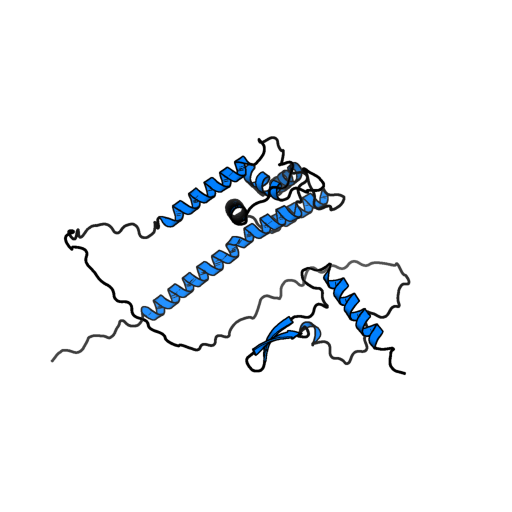N A 1 295 ? -39.140 13.068 65.043 1.00 53.41 295 GLN A C 1
ATOM 2318 O O . GLN A 1 295 ? -39.726 13.402 64.021 1.00 53.41 295 GLN A O 1
ATOM 2323 N N . LEU A 1 296 ? -39.743 12.548 66.113 1.00 57.78 296 LEU A N 1
ATOM 2324 C CA . LEU A 1 296 ? -41.089 12.909 66.561 1.00 57.78 296 LEU A CA 1
ATOM 2325 C C . LEU A 1 296 ? -41.342 12.335 67.972 1.00 57.78 296 LEU A C 1
ATOM 2327 O O . LEU A 1 296 ? -41.507 11.133 68.130 1.00 57.78 296 LEU A O 1
ATOM 2331 N N . GLN A 1 297 ? -41.408 13.279 68.923 1.00 57.03 297 GLN A N 1
ATOM 2332 C CA . GLN A 1 297 ? -42.202 13.335 70.168 1.00 57.03 297 GLN A CA 1
ATOM 2333 C C . GLN A 1 297 ? -41.921 12.365 71.322 1.00 57.03 297 GLN A C 1
ATOM 2335 O O . GLN A 1 297 ? -42.255 11.168 71.234 1.00 57.03 297 GLN A O 1
#

Organism: NCBI:txid282301

Sequence (297 aa):
MTDAGSLTRRKHIQDANLLHKESPYGNFYSPVIRPKIVGGRLIHVREEDPAYRTSRRDLPGPHPLSPRSRTQRLDSLPPHSNNAVEARRREKLKLRGDSLTERDAEQFSSGDASAPLSERLNPYQPLPPIGSSPRASGVAMETAQLLNGLYGRLPPYAGRLTSAPLVLGSNEEYVVMRELQSQLRYLETGKLKQVYTELADSDDELTGLCSFVELHNAFVRNNIFLADPLARLVASVFISPYEPPKVNYEKVLSFIGASLHLGSNSLSEASYYQAQQQQQQQLNGGSGYYHQDDQLQ

pLDDT: mean 72.48, std 21.3, range [32.97, 98.44]

Nearest PDB structures (foldseek):
  8snb-assembly1_7A  TM=5.725E-01  e=1.101E-01  Strongylocentrotus purpuratus
  8g2z-assembly1_2L  TM=4.959E-01  e=1.467E-01  Tetrahymena thermophila CU428
  4okh-assembly2_C-2  TM=4.574E-01  e=1.845E-01  Homo sapiens